Protein AF-A0A9P6SQH4-F1 (afdb_monomer_lite)

Structure (mmCIF, N/CA/C/O backbone):
data_AF-A0A9P6SQH4-F1
#
_entry.id   AF-A0A9P6SQH4-F1
#
loop_
_atom_site.group_PDB
_atom_site.id
_atom_site.type_symbol
_atom_site.label_atom_id
_atom_site.label_alt_id
_atom_site.label_comp_id
_atom_site.label_asym_id
_atom_site.label_entity_id
_atom_site.label_seq_id
_atom_site.pdbx_PDB_ins_code
_atom_site.Cartn_x
_atom_site.Cartn_y
_atom_site.Cartn_z
_atom_site.occupancy
_atom_site.B_iso_or_equiv
_atom_site.auth_seq_id
_atom_site.auth_comp_id
_atom_site.auth_asym_id
_atom_site.auth_atom_id
_atom_site.pdbx_PDB_model_num
ATOM 1 N N . MET A 1 1 ? 10.245 -21.938 18.590 1.00 30.12 1 MET A N 1
ATOM 2 C CA . MET A 1 1 ? 11.602 -21.366 18.425 1.00 30.12 1 MET A CA 1
ATOM 3 C C . MET A 1 1 ? 11.750 -20.916 16.982 1.00 30.12 1 MET A C 1
ATOM 5 O O . MET A 1 1 ? 11.904 -21.750 16.103 1.00 30.12 1 MET A O 1
ATOM 9 N N . SER A 1 2 ? 11.561 -19.618 16.736 1.00 34.81 2 SER A N 1
ATOM 10 C CA . SER A 1 2 ? 11.397 -19.045 15.395 1.00 34.81 2 SER A CA 1
ATOM 11 C C . SER A 1 2 ? 12.750 -18.774 14.732 1.00 34.81 2 SER A C 1
ATOM 13 O O . SER A 1 2 ? 13.548 -17.982 15.235 1.00 34.81 2 SER A O 1
ATOM 15 N N . PHE A 1 3 ? 12.996 -19.424 13.594 1.00 32.34 3 PHE A N 1
ATOM 16 C CA . PHE A 1 3 ? 14.168 -19.207 12.737 1.00 32.34 3 PHE A CA 1
ATOM 17 C C . PHE A 1 3 ? 14.253 -17.749 12.223 1.00 32.34 3 PHE A C 1
ATOM 19 O O . PHE A 1 3 ? 15.350 -17.238 12.008 1.00 32.34 3 PHE A O 1
ATOM 26 N N . ASN A 1 4 ? 13.121 -17.033 12.148 1.00 44.94 4 ASN A N 1
ATOM 27 C CA . ASN A 1 4 ? 13.044 -15.649 11.658 1.00 44.94 4 ASN A CA 1
ATOM 28 C C . ASN A 1 4 ? 13.623 -14.597 12.621 1.00 44.94 4 ASN A C 1
ATOM 30 O O . ASN A 1 4 ? 14.013 -13.516 12.189 1.00 44.94 4 ASN A O 1
ATOM 34 N N . SER A 1 5 ? 13.738 -14.896 13.920 1.00 47.56 5 SER A N 1
ATOM 35 C CA . SER A 1 5 ? 14.245 -13.931 14.911 1.00 47.56 5 SER A CA 1
ATOM 36 C C . SER A 1 5 ? 15.762 -13.705 14.810 1.00 47.56 5 SER A C 1
ATOM 38 O O . SER A 1 5 ? 16.238 -12.601 15.071 1.00 47.56 5 SER A O 1
ATOM 40 N N . LYS A 1 6 ? 16.534 -14.718 14.393 1.00 45.44 6 LYS A N 1
ATOM 41 C CA . LYS A 1 6 ? 18.005 -14.639 14.368 1.00 45.44 6 LYS A CA 1
ATOM 42 C C . LYS A 1 6 ? 18.534 -13.774 13.225 1.00 45.44 6 LYS A C 1
ATOM 44 O O . LYS A 1 6 ? 19.484 -13.025 13.431 1.00 45.44 6 LYS A O 1
ATOM 49 N N . HIS A 1 7 ? 17.896 -13.830 12.055 1.00 49.19 7 HIS A N 1
ATOM 50 C CA . HIS A 1 7 ? 18.283 -13.017 10.900 1.00 49.19 7 HIS A CA 1
ATOM 51 C C . HIS A 1 7 ? 18.046 -11.525 11.144 1.00 49.19 7 HIS A C 1
ATOM 53 O O . HIS A 1 7 ? 18.911 -10.718 10.823 1.00 49.19 7 HIS A O 1
ATOM 59 N N . LEU A 1 8 ? 16.934 -11.163 11.793 1.00 47.22 8 LEU A N 1
ATOM 60 C CA . LEU A 1 8 ? 16.616 -9.769 12.107 1.00 47.22 8 LEU A CA 1
ATOM 61 C C . LEU A 1 8 ? 17.531 -9.188 13.201 1.00 47.22 8 LEU A C 1
ATOM 63 O O . LEU A 1 8 ? 17.939 -8.032 13.133 1.00 47.22 8 LEU A O 1
ATOM 67 N N . VAL A 1 9 ? 17.896 -9.992 14.206 1.00 50.41 9 VAL A N 1
ATOM 68 C CA . VAL A 1 9 ? 18.870 -9.581 15.232 1.00 50.41 9 VAL A CA 1
ATOM 69 C C . VAL A 1 9 ? 20.260 -9.414 14.619 1.00 50.41 9 VAL A C 1
ATOM 71 O O . VAL A 1 9 ? 20.911 -8.404 14.874 1.00 50.41 9 VAL A O 1
ATOM 74 N N . ALA A 1 10 ? 20.694 -10.344 13.764 1.00 49.09 10 ALA A N 1
ATOM 75 C CA . ALA A 1 10 ? 21.951 -10.210 13.032 1.00 49.09 10 ALA A CA 1
ATOM 76 C C . ALA A 1 10 ? 21.946 -8.963 12.131 1.00 49.09 10 ALA A C 1
ATOM 78 O O . ALA A 1 10 ? 22.897 -8.192 12.160 1.00 49.09 10 ALA A O 1
ATOM 79 N N . ALA A 1 11 ? 20.850 -8.709 11.414 1.00 52.41 11 ALA A N 1
ATOM 80 C CA . ALA A 1 11 ? 20.629 -7.506 10.612 1.00 52.41 11 ALA A CA 1
ATOM 81 C C . ALA A 1 11 ? 20.749 -6.212 11.443 1.00 52.41 11 ALA A C 1
ATOM 83 O O . ALA A 1 11 ? 21.444 -5.287 11.030 1.00 52.41 11 ALA A O 1
ATOM 84 N N . LYS A 1 12 ? 20.170 -6.165 12.653 1.00 53.38 12 LYS A N 1
ATOM 85 C CA . LYS A 1 12 ? 20.303 -5.023 13.580 1.00 53.38 12 LYS A CA 1
ATOM 86 C C . LYS A 1 12 ? 21.734 -4.832 14.098 1.00 53.38 12 LYS A C 1
ATOM 88 O O . LYS A 1 12 ? 22.182 -3.695 14.235 1.00 53.38 12 LYS A O 1
ATOM 93 N N . VAL A 1 13 ? 22.467 -5.917 14.354 1.00 59.59 13 VAL A N 1
ATOM 94 C CA . VAL A 1 13 ? 23.896 -5.860 14.716 1.00 59.59 13 VAL A CA 1
ATOM 95 C C . VAL A 1 13 ? 24.734 -5.357 13.535 1.00 59.59 13 VAL A C 1
ATOM 97 O O . VAL A 1 13 ? 25.572 -4.474 13.715 1.00 59.59 13 VAL A O 1
ATOM 100 N N . PHE A 1 14 ? 24.441 -5.821 12.318 1.00 54.72 14 PHE A N 1
ATOM 101 C CA . PHE A 1 14 ? 25.054 -5.305 11.096 1.00 54.72 14 PHE A CA 1
ATOM 102 C C . PHE A 1 14 ? 24.734 -3.821 10.871 1.00 54.72 14 PHE A C 1
ATOM 104 O O . PHE A 1 14 ? 25.639 -3.085 10.502 1.00 54.72 14 PHE A O 1
ATOM 111 N N . CYS A 1 15 ? 23.518 -3.331 11.158 1.00 54.22 15 CYS A N 1
ATOM 112 C CA . CYS A 1 15 ? 23.199 -1.893 11.105 1.00 54.22 15 CYS A CA 1
ATOM 113 C C . CYS A 1 15 ? 24.096 -1.060 12.031 1.00 54.22 15 CYS A C 1
ATOM 115 O O . CYS A 1 15 ? 24.513 0.039 11.667 1.00 54.22 15 CYS A O 1
ATOM 117 N N . ALA A 1 16 ? 24.356 -1.557 13.244 1.00 57.53 16 ALA A N 1
ATOM 118 C CA . ALA A 1 16 ? 25.176 -0.851 14.222 1.00 57.53 16 ALA A CA 1
ATOM 119 C C . ALA A 1 16 ? 26.643 -0.764 13.769 1.00 57.53 16 ALA A C 1
ATOM 121 O O . ALA A 1 16 ? 27.269 0.278 13.947 1.00 57.53 16 ALA A O 1
ATOM 122 N N . GLN A 1 17 ? 27.143 -1.820 13.120 1.00 49.12 17 GLN A N 1
ATOM 123 C CA . GLN A 1 17 ? 28.502 -1.906 12.571 1.00 49.12 17 GLN A CA 1
ATOM 124 C C . GLN A 1 17 ? 28.644 -1.276 11.175 1.00 49.12 17 GLN A C 1
ATOM 126 O O . GLN A 1 17 ? 29.736 -0.876 10.789 1.00 49.12 17 GLN A O 1
ATOM 131 N N . ALA A 1 18 ? 27.552 -1.105 10.421 1.00 50.00 18 ALA A N 1
ATOM 132 C CA . ALA A 1 18 ? 27.546 -0.467 9.099 1.00 50.00 18 ALA A CA 1
ATOM 133 C C . ALA A 1 18 ? 28.059 0.986 9.132 1.00 50.00 18 ALA A C 1
ATOM 135 O O . ALA A 1 18 ? 28.526 1.498 8.117 1.00 50.00 18 ALA A O 1
ATOM 136 N N . LYS A 1 19 ? 28.017 1.634 10.306 1.00 49.53 19 LYS A N 1
ATOM 137 C CA . LYS A 1 19 ? 28.602 2.962 10.551 1.00 49.53 19 LYS A CA 1
ATOM 138 C C . LYS A 1 19 ? 30.138 2.984 10.493 1.00 49.53 19 LYS A C 1
ATOM 140 O O . LYS A 1 19 ? 30.702 4.069 10.427 1.00 49.53 19 LYS A O 1
ATOM 145 N N . GLU A 1 20 ? 30.796 1.824 10.516 1.00 49.47 20 GLU A N 1
ATOM 146 C CA . GLU A 1 20 ? 32.260 1.681 10.487 1.00 49.47 20 GLU A CA 1
ATOM 147 C C . GLU A 1 20 ? 32.811 1.330 9.091 1.00 49.47 20 GLU A C 1
ATOM 149 O O . GLU A 1 20 ? 34.026 1.301 8.896 1.00 49.47 20 GLU A O 1
ATOM 154 N N . PHE A 1 21 ? 31.949 1.082 8.096 1.00 46.53 21 PHE A N 1
ATOM 155 C CA . PHE A 1 21 ? 32.393 0.802 6.727 1.00 46.53 21 PHE A CA 1
ATOM 156 C C . PHE A 1 21 ? 32.697 2.099 5.964 1.00 46.53 21 PHE A C 1
ATOM 158 O O . PHE A 1 21 ? 31.995 3.095 6.156 1.00 46.53 21 PHE A O 1
ATOM 165 N N . PRO A 1 22 ? 33.688 2.104 5.048 1.00 46.00 22 PRO A N 1
ATOM 166 C CA . PRO A 1 22 ? 33.991 3.278 4.241 1.00 46.00 22 PRO A CA 1
ATOM 167 C C . PRO A 1 22 ? 32.745 3.743 3.477 1.00 46.00 22 PRO A C 1
ATOM 169 O O . PRO A 1 22 ? 32.163 3.013 2.668 1.00 46.00 22 PRO A O 1
ATOM 172 N N . THR A 1 23 ? 32.327 4.973 3.754 1.00 51.94 23 THR A N 1
ATOM 173 C CA . THR A 1 23 ? 31.259 5.677 3.047 1.00 51.94 23 THR A CA 1
ATOM 174 C C . THR A 1 23 ? 31.697 5.921 1.604 1.00 51.94 23 THR A C 1
ATOM 176 O O . THR A 1 23 ? 32.565 6.757 1.367 1.00 51.94 23 THR A O 1
ATOM 179 N N . GLY A 1 24 ? 31.125 5.190 0.640 1.00 53.09 24 GLY A N 1
ATOM 180 C CA . GLY A 1 24 ? 31.330 5.502 -0.782 1.00 53.09 24 GLY A CA 1
ATOM 181 C C . GLY A 1 24 ? 31.158 4.376 -1.807 1.00 53.09 24 GLY A C 1
ATOM 182 O O . GLY A 1 24 ? 31.216 4.660 -2.997 1.00 53.09 24 GLY A O 1
ATOM 183 N N . GLY A 1 25 ? 30.953 3.115 -1.409 1.00 67.31 25 GLY A N 1
ATOM 184 C CA . GLY A 1 25 ? 30.812 2.003 -2.366 1.00 67.31 25 GLY A CA 1
ATOM 185 C C . GLY A 1 25 ? 29.364 1.678 -2.764 1.00 67.31 25 GLY A C 1
ATOM 186 O O . GLY A 1 25 ? 28.470 1.695 -1.916 1.00 67.31 25 GLY A O 1
ATOM 187 N N . HIS A 1 26 ? 29.145 1.267 -4.023 1.00 71.94 26 HIS A N 1
ATOM 188 C CA . HIS A 1 26 ? 27.864 0.717 -4.508 1.00 71.94 26 HIS A CA 1
ATOM 189 C C . HIS A 1 26 ? 27.351 -0.445 -3.637 1.00 71.94 26 HIS A C 1
ATOM 191 O O . HIS A 1 26 ? 26.152 -0.550 -3.388 1.00 71.94 26 HIS A O 1
ATOM 197 N N . THR A 1 27 ? 28.255 -1.275 -3.107 1.00 77.06 27 THR A N 1
ATOM 198 C CA . THR A 1 27 ? 27.924 -2.374 -2.187 1.00 77.06 27 THR A CA 1
ATOM 199 C C . THR A 1 27 ? 27.370 -1.870 -0.857 1.00 77.06 27 THR A C 1
ATOM 201 O O . THR A 1 27 ? 26.380 -2.405 -0.367 1.00 77.06 27 THR A O 1
ATOM 204 N N . THR A 1 28 ? 27.967 -0.822 -0.280 1.00 81.06 28 THR A N 1
ATOM 205 C CA . THR A 1 28 ? 27.485 -0.223 0.972 1.00 81.06 28 THR A CA 1
ATOM 206 C C . THR A 1 28 ? 26.095 0.370 0.774 1.00 81.06 28 THR A C 1
ATOM 208 O O . THR A 1 28 ? 25.215 0.121 1.588 1.00 81.06 28 THR A O 1
ATOM 211 N N . TYR A 1 29 ? 25.869 1.089 -0.332 1.00 80.81 29 TYR A N 1
ATOM 212 C CA . TYR A 1 29 ? 24.553 1.641 -0.668 1.00 80.81 29 TYR A CA 1
ATOM 213 C C . TYR A 1 29 ? 23.497 0.547 -0.890 1.00 80.81 29 TYR A C 1
ATOM 215 O O . TYR A 1 29 ? 22.386 0.633 -0.370 1.00 80.81 29 TYR A O 1
ATOM 223 N N . PHE A 1 30 ? 23.842 -0.521 -1.612 1.00 82.94 30 PHE A N 1
ATOM 224 C CA . PHE A 1 30 ? 22.946 -1.663 -1.790 1.00 82.94 30 PHE A CA 1
ATOM 225 C C . PHE A 1 30 ? 22.576 -2.310 -0.448 1.00 82.94 30 PHE A C 1
ATOM 227 O O . PHE A 1 30 ? 21.399 -2.518 -0.169 1.00 82.94 30 PHE A O 1
ATOM 234 N N . LEU A 1 31 ? 23.559 -2.593 0.412 1.00 85.25 31 LEU A N 1
ATOM 235 C CA . LEU A 1 31 ? 23.306 -3.235 1.702 1.00 85.25 31 LEU A CA 1
ATOM 236 C C . LEU A 1 31 ? 22.472 -2.352 2.631 1.00 85.25 31 LEU A C 1
ATOM 238 O O . LEU A 1 31 ? 21.550 -2.856 3.266 1.00 85.25 31 LEU A O 1
ATOM 242 N N . THR A 1 32 ? 22.750 -1.049 2.707 1.00 86.62 32 THR A N 1
ATOM 243 C CA . THR A 1 32 ? 21.985 -0.138 3.572 1.00 86.62 32 THR A CA 1
ATOM 244 C C . THR A 1 32 ? 20.547 0.025 3.097 1.00 86.62 32 THR A C 1
ATOM 246 O O . THR A 1 32 ? 19.632 -0.002 3.918 1.00 86.62 32 THR A O 1
ATOM 249 N N . THR A 1 33 ? 20.326 0.140 1.786 1.00 87.25 33 THR A N 1
ATOM 250 C CA . THR A 1 33 ? 18.983 0.280 1.203 1.00 87.25 33 THR A CA 1
ATOM 251 C C . THR A 1 33 ? 18.168 -1.007 1.335 1.00 87.25 33 THR A C 1
ATOM 253 O O . THR A 1 33 ? 17.010 -0.963 1.750 1.00 87.25 33 THR A O 1
ATOM 256 N N . TRP A 1 34 ? 18.785 -2.162 1.082 1.00 88.31 34 TRP A N 1
ATOM 257 C CA . TRP A 1 34 ? 18.174 -3.474 1.283 1.00 88.31 34 TRP A CA 1
ATOM 258 C C . TRP A 1 34 ? 17.809 -3.720 2.750 1.00 88.31 34 TRP A C 1
ATOM 260 O O . TRP A 1 34 ? 16.697 -4.134 3.066 1.00 88.31 34 TRP A O 1
ATOM 270 N N . LEU A 1 35 ? 18.715 -3.398 3.669 1.00 88.19 35 LEU A N 1
ATOM 271 C CA . LEU A 1 35 ? 18.492 -3.556 5.102 1.00 88.19 35 LEU A CA 1
ATOM 272 C C . LEU A 1 35 ? 17.388 -2.626 5.616 1.00 88.19 35 LEU A C 1
ATOM 274 O O . LEU A 1 35 ? 16.545 -3.053 6.406 1.00 88.19 35 LEU A O 1
ATOM 278 N N . ALA A 1 36 ? 17.350 -1.384 5.126 1.00 88.69 36 ALA A N 1
ATOM 279 C CA . ALA A 1 36 ? 16.262 -0.456 5.408 1.00 88.69 36 ALA A CA 1
ATOM 280 C C . ALA A 1 36 ? 14.916 -1.016 4.928 1.00 88.69 36 ALA A C 1
ATOM 282 O O . ALA A 1 36 ? 13.939 -0.954 5.670 1.00 88.69 36 ALA A O 1
ATOM 283 N N . TYR A 1 37 ? 14.864 -1.606 3.729 1.00 92.19 37 TYR A N 1
ATOM 284 C CA . TYR A 1 37 ? 13.640 -2.199 3.184 1.00 92.19 37 TYR A CA 1
ATOM 285 C C . TYR A 1 37 ? 13.099 -3.313 4.078 1.00 92.19 37 TYR A C 1
ATOM 287 O O . TYR A 1 37 ? 11.933 -3.290 4.476 1.00 92.19 37 TYR A O 1
ATOM 295 N N . HIS A 1 38 ? 13.974 -4.247 4.456 1.00 88.88 38 HIS A N 1
ATOM 296 C CA . HIS A 1 38 ? 13.618 -5.351 5.345 1.00 88.88 38 HIS A CA 1
ATOM 297 C C . HIS A 1 38 ? 13.140 -4.854 6.705 1.00 88.88 38 HIS A C 1
ATOM 299 O O . HIS A 1 38 ? 12.117 -5.319 7.198 1.00 88.88 38 HIS A O 1
ATOM 305 N N . GLN A 1 39 ? 13.848 -3.892 7.299 1.00 87.88 39 GLN A N 1
ATOM 306 C CA . GLN A 1 39 ? 13.487 -3.346 8.603 1.00 87.88 39 GLN A CA 1
ATOM 307 C C . GLN A 1 39 ? 12.125 -2.639 8.560 1.00 87.88 39 GLN A C 1
ATOM 309 O O . GLN A 1 39 ? 11.284 -2.900 9.413 1.00 87.88 39 GLN A O 1
ATOM 314 N N . VAL A 1 40 ? 11.875 -1.801 7.551 1.00 92.31 40 VAL A N 1
ATOM 315 C CA . VAL A 1 40 ? 10.618 -1.046 7.431 1.00 92.31 40 VAL A CA 1
ATOM 316 C C . VAL A 1 40 ? 9.416 -1.965 7.213 1.00 92.31 40 VAL A C 1
ATOM 318 O O . VAL A 1 40 ? 8.375 -1.765 7.842 1.00 92.31 40 VAL A O 1
ATOM 321 N N . LEU A 1 41 ? 9.537 -2.990 6.365 1.00 91.44 41 LEU A N 1
ATOM 322 C CA . LEU A 1 41 ? 8.441 -3.941 6.157 1.00 91.44 41 LEU A CA 1
ATOM 323 C C . LEU A 1 41 ? 8.267 -4.908 7.330 1.00 91.44 41 LEU A C 1
ATOM 325 O O . LEU A 1 41 ? 7.142 -5.306 7.627 1.00 91.44 41 LEU A O 1
ATOM 329 N N . ALA A 1 42 ? 9.343 -5.248 8.041 1.00 86.12 42 ALA A N 1
ATOM 330 C CA . ALA A 1 42 ? 9.230 -5.988 9.290 1.00 86.12 42 ALA A CA 1
ATOM 331 C C . ALA A 1 42 ? 8.475 -5.166 10.350 1.00 86.12 42 ALA A C 1
ATOM 333 O O . ALA A 1 42 ? 7.546 -5.684 10.966 1.00 86.12 42 ALA A O 1
ATOM 334 N N . ASP A 1 43 ? 8.802 -3.879 10.504 1.00 86.88 43 ASP A N 1
ATOM 335 C CA . ASP A 1 43 ? 8.122 -2.966 11.435 1.00 86.88 43 ASP A CA 1
ATOM 336 C C . ASP A 1 43 ? 6.635 -2.804 11.093 1.00 86.88 43 ASP A C 1
ATOM 338 O O . ASP A 1 43 ? 5.788 -2.801 11.987 1.00 86.88 43 ASP A O 1
ATOM 342 N N . PHE A 1 44 ? 6.291 -2.793 9.801 1.00 88.81 44 PHE A N 1
ATOM 343 C CA . PHE A 1 44 ? 4.896 -2.858 9.365 1.00 88.81 44 PH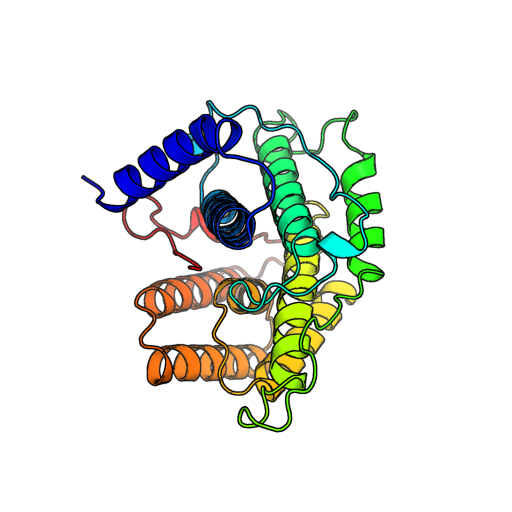E A CA 1
ATOM 344 C C . PHE A 1 44 ? 4.199 -4.130 9.861 1.00 88.81 44 PHE A C 1
ATOM 346 O O . PHE A 1 44 ? 3.076 -4.054 10.362 1.00 88.81 44 PHE A O 1
ATOM 353 N N . SER A 1 45 ? 4.850 -5.289 9.755 1.00 83.50 45 SER A N 1
ATOM 354 C CA . SER A 1 45 ? 4.272 -6.573 10.157 1.00 83.50 45 SER A CA 1
ATOM 355 C C . SER A 1 45 ? 4.209 -6.783 11.670 1.00 83.50 45 SER A C 1
ATOM 357 O O . SER A 1 45 ? 3.511 -7.683 12.115 1.00 83.50 45 SER A O 1
ATOM 359 N N . TYR A 1 46 ? 4.904 -6.003 12.494 1.00 77.38 46 TYR A N 1
ATOM 360 C CA . TYR A 1 46 ? 4.970 -6.271 13.930 1.00 77.38 46 TYR A CA 1
ATOM 361 C C . TYR A 1 46 ? 3.840 -5.635 14.753 1.00 77.38 46 TYR A C 1
ATOM 363 O O . TYR A 1 46 ? 3.191 -4.660 14.355 1.00 77.38 46 TYR A O 1
ATOM 371 N N . THR A 1 47 ? 3.615 -6.206 15.943 1.00 66.75 47 THR A N 1
ATOM 372 C CA . THR A 1 47 ? 2.614 -5.748 16.912 1.00 66.75 47 THR A CA 1
ATOM 373 C C . THR A 1 47 ? 3.211 -4.799 17.962 1.00 66.75 47 THR A C 1
ATOM 375 O O . THR A 1 47 ? 4.437 -4.768 18.159 1.00 66.75 47 THR A O 1
ATOM 378 N N . PRO A 1 48 ? 2.362 -4.027 18.668 1.00 62.94 48 PRO A N 1
ATOM 379 C CA . PRO A 1 48 ? 2.786 -3.146 19.755 1.00 62.94 48 PRO A CA 1
ATOM 380 C C . PRO A 1 48 ? 3.532 -3.863 20.882 1.00 62.94 48 PRO A C 1
ATOM 382 O O . PRO A 1 48 ? 4.448 -3.282 21.460 1.00 62.94 48 PRO A O 1
ATOM 385 N N . GLU A 1 49 ? 3.197 -5.121 21.187 1.00 62.41 49 GLU A N 1
ATOM 386 C CA . GLU A 1 49 ? 3.825 -5.896 22.266 1.00 62.41 49 GLU A CA 1
ATOM 387 C C . GLU A 1 49 ? 5.305 -6.145 21.995 1.00 62.41 49 GLU A C 1
ATOM 389 O O . GLU A 1 49 ? 6.125 -5.999 22.902 1.00 62.41 49 GLU A O 1
ATOM 394 N N . LEU A 1 50 ? 5.652 -6.450 20.741 1.00 62.72 50 LEU A N 1
ATOM 395 C CA . LEU A 1 50 ? 7.040 -6.629 20.321 1.00 62.72 50 LEU A CA 1
ATOM 396 C C . LEU A 1 50 ? 7.809 -5.294 20.292 1.00 62.72 50 LEU A C 1
ATOM 398 O O . LEU A 1 50 ? 9.032 -5.275 20.416 1.00 62.72 50 LEU A O 1
ATOM 402 N N . HIS A 1 51 ? 7.085 -4.175 20.184 1.00 62.44 51 HIS A N 1
ATOM 403 C CA . HIS A 1 51 ? 7.621 -2.813 20.118 1.00 62.44 51 HIS A CA 1
ATOM 404 C C . HIS A 1 51 ? 7.678 -2.082 21.465 1.00 62.44 51 HIS A C 1
ATOM 406 O O . HIS A 1 51 ? 8.177 -0.959 21.509 1.00 62.44 51 HIS A O 1
ATOM 412 N N . LYS A 1 52 ? 7.251 -2.697 22.581 1.00 60.12 52 LYS A N 1
ATOM 413 C CA . LYS A 1 52 ? 7.215 -2.060 23.920 1.00 60.12 52 LYS A CA 1
ATOM 414 C C . LYS A 1 52 ? 8.543 -1.433 24.370 1.00 60.12 52 LYS A C 1
ATOM 416 O O . LYS A 1 52 ? 8.538 -0.535 25.206 1.00 60.12 52 LYS A O 1
ATOM 421 N N . HIS A 1 53 ? 9.671 -1.881 23.818 1.00 54.53 53 HIS A N 1
ATOM 422 C CA . HIS A 1 53 ? 11.008 -1.392 24.168 1.00 54.53 53 HIS A CA 1
ATOM 423 C C . HIS A 1 53 ? 11.654 -0.484 23.109 1.00 54.53 53 HIS A C 1
ATOM 425 O O . HIS A 1 53 ? 12.718 0.079 23.362 1.00 54.53 53 HIS A O 1
ATOM 431 N N . LEU A 1 54 ? 11.029 -0.309 21.942 1.00 57.69 54 LEU A N 1
ATOM 432 C CA . LEU A 1 54 ? 11.547 0.535 20.868 1.00 57.69 54 LEU A CA 1
ATOM 433 C C . LEU A 1 54 ? 10.867 1.905 20.929 1.00 57.69 54 LEU A C 1
ATOM 435 O O . LEU A 1 54 ? 9.793 2.106 20.369 1.00 57.69 54 LEU A O 1
ATOM 439 N N . LYS A 1 55 ? 11.510 2.868 21.600 1.00 62.19 55 LYS A N 1
ATOM 440 C CA . LYS A 1 55 ? 11.134 4.283 21.487 1.00 62.19 55 LYS A CA 1
ATOM 441 C C . LYS A 1 55 ? 11.559 4.781 20.109 1.00 62.19 55 LYS A C 1
ATOM 443 O O . LYS A 1 55 ? 12.720 5.124 19.906 1.00 62.19 55 LYS A O 1
ATOM 448 N N . THR A 1 56 ? 10.635 4.765 19.158 1.00 72.31 56 THR A N 1
ATOM 449 C CA . THR A 1 56 ? 10.840 5.344 17.830 1.00 72.31 56 THR A CA 1
ATOM 450 C C . THR A 1 56 ? 10.060 6.645 17.730 1.00 72.31 56 THR A C 1
ATOM 452 O O . THR A 1 56 ? 8.864 6.690 17.998 1.00 72.31 56 THR A O 1
ATOM 455 N N . THR A 1 57 ? 10.765 7.715 17.379 1.00 85.56 57 THR A N 1
ATOM 456 C CA . THR A 1 57 ? 10.176 9.036 17.163 1.00 85.56 57 THR A CA 1
ATOM 457 C C . THR A 1 57 ? 9.798 9.159 15.692 1.00 85.56 57 THR A C 1
ATOM 459 O O . THR A 1 57 ? 10.677 8.909 14.866 1.00 85.56 57 THR A O 1
ATOM 462 N N . PRO A 1 58 ? 8.569 9.581 15.345 1.00 91.56 58 PRO A N 1
ATOM 463 C CA . PRO A 1 58 ? 8.195 9.881 13.967 1.00 91.56 58 PRO A CA 1
ATOM 464 C C . PRO A 1 58 ? 9.202 10.821 13.289 1.00 91.56 58 PRO A C 1
ATOM 466 O O . PRO A 1 58 ? 9.491 11.900 13.808 1.00 91.56 58 PRO A O 1
ATOM 469 N N . GLN A 1 59 ? 9.760 10.410 12.151 1.00 91.69 59 GLN A N 1
ATOM 470 C CA . GLN A 1 59 ? 10.680 11.206 11.333 1.00 91.69 59 GLN A CA 1
ATOM 471 C C . GLN A 1 59 ? 10.099 11.411 9.937 1.00 91.69 59 GLN A C 1
ATOM 473 O O . GLN A 1 59 ? 9.706 10.448 9.280 1.00 91.69 59 GLN A O 1
ATOM 478 N N . LEU A 1 60 ? 10.067 12.660 9.471 1.00 92.69 60 LEU A N 1
ATOM 479 C CA . LEU A 1 60 ? 9.711 12.967 8.087 1.00 92.69 60 LEU A CA 1
ATOM 480 C C . LEU A 1 60 ? 10.807 12.468 7.125 1.00 92.69 60 LEU A C 1
ATOM 482 O O . LEU A 1 60 ? 11.986 12.460 7.490 1.00 92.69 60 LEU A O 1
ATOM 486 N N . PRO A 1 61 ? 10.441 12.061 5.898 1.00 92.19 61 PRO A N 1
ATOM 487 C CA . PRO A 1 61 ? 11.401 11.616 4.897 1.00 92.19 61 PRO A CA 1
ATOM 488 C C . PRO A 1 61 ? 12.342 12.755 4.481 1.00 92.19 61 PRO A C 1
ATOM 490 O O . PRO A 1 61 ? 11.974 13.932 4.462 1.00 92.19 61 PRO A O 1
ATOM 493 N N . ILE A 1 62 ? 13.566 12.394 4.101 1.00 90.25 62 ILE A N 1
ATOM 494 C CA . ILE A 1 62 ? 14.585 13.348 3.660 1.00 90.25 62 ILE A CA 1
ATOM 495 C C . ILE A 1 62 ? 14.302 13.737 2.207 1.00 90.25 62 ILE A C 1
ATOM 497 O O . ILE A 1 62 ? 14.323 12.890 1.309 1.00 90.25 62 ILE A O 1
ATOM 501 N N . LEU A 1 63 ? 14.081 15.033 1.978 1.00 89.81 63 LEU A N 1
ATOM 502 C CA . LEU A 1 63 ? 13.782 15.601 0.663 1.00 89.81 63 LEU A CA 1
ATOM 503 C C . LEU A 1 63 ? 15.060 15.800 -0.162 1.00 89.81 63 LEU A C 1
ATOM 505 O O . LEU A 1 63 ? 15.566 16.911 -0.289 1.00 89.81 63 LEU A O 1
ATOM 509 N N . ASP A 1 64 ? 15.566 14.711 -0.733 1.00 89.19 64 ASP A N 1
ATOM 510 C CA . ASP A 1 64 ? 16.721 14.704 -1.636 1.00 89.19 64 ASP A CA 1
ATOM 511 C C . ASP A 1 64 ? 16.341 14.081 -2.990 1.00 89.19 64 ASP A C 1
ATOM 513 O O . ASP A 1 64 ? 15.573 13.120 -3.059 1.00 89.19 64 ASP A O 1
ATOM 517 N N . LEU A 1 65 ? 16.881 14.622 -4.084 1.00 87.25 65 LEU A N 1
ATOM 518 C CA . LEU A 1 65 ? 16.732 14.055 -5.426 1.00 87.25 65 LEU A CA 1
ATOM 519 C C . LEU A 1 65 ? 17.281 12.629 -5.497 1.00 87.25 65 LEU A C 1
ATOM 521 O O . LEU A 1 65 ? 16.661 11.783 -6.135 1.00 87.25 65 LEU A O 1
ATOM 525 N N . GLN A 1 66 ? 18.379 12.330 -4.797 1.00 87.69 66 GLN A N 1
ATOM 526 C CA . GLN A 1 66 ? 18.932 10.972 -4.776 1.00 87.69 66 GLN A CA 1
ATOM 527 C C . GLN A 1 66 ? 17.969 9.973 -4.122 1.00 87.69 66 GLN A C 1
ATOM 529 O O . GLN A 1 66 ? 17.848 8.838 -4.578 1.00 87.69 66 GLN A O 1
ATOM 534 N N . ASN A 1 67 ? 17.203 10.410 -3.117 1.00 90.88 67 ASN A N 1
ATOM 535 C CA . ASN A 1 67 ? 16.195 9.574 -2.467 1.00 90.88 67 ASN A CA 1
ATOM 536 C C . ASN A 1 67 ? 14.948 9.351 -3.329 1.00 90.88 67 ASN A C 1
ATOM 538 O O . ASN A 1 67 ? 14.154 8.471 -2.999 1.00 90.88 67 ASN A O 1
ATOM 542 N N . ARG A 1 68 ? 14.767 10.112 -4.418 1.00 94.50 68 ARG A N 1
ATOM 543 C CA . ARG A 1 68 ? 13.680 9.918 -5.390 1.00 94.50 68 ARG A CA 1
ATOM 544 C C . ARG A 1 68 ? 13.994 8.875 -6.451 1.00 94.50 68 ARG A C 1
ATOM 546 O O . ARG A 1 68 ? 13.062 8.408 -7.101 1.00 94.50 68 ARG A O 1
ATOM 553 N N . VAL A 1 69 ? 15.257 8.490 -6.612 1.00 93.38 69 VAL A N 1
ATOM 554 C CA . VAL A 1 69 ? 15.656 7.476 -7.591 1.00 93.38 69 VAL A CA 1
ATOM 555 C C . VAL A 1 69 ? 15.112 6.111 -7.174 1.00 93.38 69 VAL A C 1
ATOM 557 O O . VAL A 1 69 ? 15.259 5.696 -6.023 1.00 93.38 69 VAL A O 1
ATOM 560 N N . ILE A 1 70 ? 14.456 5.423 -8.109 1.00 93.81 70 ILE A N 1
ATOM 561 C CA . ILE A 1 70 ? 13.913 4.083 -7.895 1.00 93.81 70 ILE A CA 1
ATOM 562 C C . ILE A 1 70 ? 15.072 3.110 -7.713 1.00 93.81 70 ILE A C 1
ATOM 564 O O . ILE A 1 70 ? 15.954 2.991 -8.566 1.00 93.81 70 ILE A O 1
ATOM 568 N N . ILE A 1 71 ? 15.042 2.373 -6.608 1.00 90.50 71 ILE A N 1
ATOM 569 C CA . ILE A 1 71 ? 16.016 1.327 -6.330 1.00 90.50 71 ILE A CA 1
ATOM 570 C C . ILE A 1 71 ? 15.433 0.031 -6.887 1.00 90.50 71 ILE A C 1
ATOM 572 O O . ILE A 1 71 ? 14.513 -0.545 -6.308 1.00 90.50 71 ILE A O 1
ATOM 576 N N . GLY A 1 72 ? 15.952 -0.424 -8.031 1.00 86.12 72 GLY A N 1
ATOM 577 C CA . GLY A 1 72 ? 15.370 -1.541 -8.786 1.00 86.12 72 GLY A CA 1
ATOM 578 C C . GLY A 1 72 ? 15.193 -2.834 -7.980 1.00 86.12 72 GLY A C 1
ATOM 579 O O . GLY A 1 72 ? 14.216 -3.546 -8.181 1.00 86.12 72 GLY A O 1
ATOM 580 N N . SER A 1 73 ? 16.080 -3.110 -7.017 1.00 83.44 73 SER A N 1
ATOM 581 C CA . SER A 1 73 ? 15.968 -4.274 -6.125 1.00 83.44 73 SER A CA 1
ATOM 582 C C . SER A 1 73 ? 14.832 -4.177 -5.100 1.00 83.44 73 SER A C 1
ATOM 584 O O . SER A 1 73 ? 14.440 -5.202 -4.549 1.00 83.44 73 SER A O 1
ATOM 586 N N . LEU A 1 74 ? 14.324 -2.973 -4.825 1.00 88.31 74 LEU A N 1
ATOM 587 C CA . LEU A 1 74 ? 13.254 -2.717 -3.855 1.00 88.31 74 LEU A CA 1
ATOM 588 C C . LEU A 1 74 ? 11.908 -2.439 -4.534 1.00 88.31 74 LEU A C 1
ATOM 590 O O . LEU A 1 74 ? 10.859 -2.602 -3.919 1.00 88.31 74 LEU A O 1
ATOM 594 N N . GLY A 1 75 ? 11.939 -1.991 -5.791 1.00 91.81 75 GLY A N 1
ATOM 595 C CA . GLY A 1 75 ? 10.756 -1.600 -6.557 1.00 91.81 75 GLY A CA 1
ATOM 596 C C . GLY A 1 75 ? 10.253 -0.183 -6.266 1.00 91.81 75 GLY A C 1
ATOM 597 O O . GLY A 1 75 ? 9.335 0.264 -6.939 1.00 91.81 75 GLY A O 1
ATOM 598 N N . CYS A 1 76 ? 10.852 0.541 -5.316 1.00 95.38 76 CYS A N 1
ATOM 599 C CA . CYS A 1 76 ? 10.532 1.935 -5.005 1.00 95.38 76 CYS A CA 1
ATOM 600 C C . CYS A 1 76 ? 11.788 2.735 -4.627 1.00 95.38 76 CYS A C 1
ATOM 602 O O . CYS A 1 76 ? 12.891 2.197 -4.501 1.00 95.38 76 CYS A O 1
ATOM 604 N N . SER A 1 77 ? 11.624 4.042 -4.452 1.00 95.56 77 SER A N 1
ATOM 605 C CA . SER A 1 77 ? 12.679 4.945 -4.006 1.00 95.56 77 SER A CA 1
ATOM 606 C C . SER A 1 77 ? 12.873 4.908 -2.486 1.00 95.56 77 SER A C 1
ATOM 608 O O . SER A 1 77 ? 11.987 4.498 -1.726 1.00 95.56 77 SER A O 1
ATOM 610 N N . MET A 1 78 ? 14.034 5.381 -2.021 1.00 94.56 78 MET A N 1
ATOM 611 C CA . MET A 1 78 ? 14.312 5.499 -0.585 1.00 94.56 78 MET A CA 1
ATOM 612 C C . MET A 1 78 ? 13.344 6.468 0.105 1.00 94.56 78 MET A C 1
ATOM 614 O O . MET A 1 78 ? 12.965 6.250 1.253 1.00 94.56 78 MET A O 1
ATOM 618 N N . GLN A 1 79 ? 12.895 7.514 -0.592 1.00 96.06 79 GLN A N 1
ATOM 619 C CA . GLN A 1 79 ? 11.944 8.471 -0.039 1.00 96.06 79 GLN A CA 1
ATOM 620 C C . GLN A 1 79 ? 10.590 7.815 0.262 1.00 96.06 79 GLN A C 1
ATOM 622 O O . GLN A 1 79 ? 10.045 8.038 1.340 1.00 96.06 79 GLN A O 1
ATOM 627 N N . VAL A 1 80 ? 10.069 6.963 -0.634 1.00 97.69 80 VAL A N 1
ATOM 628 C CA . VAL A 1 80 ? 8.830 6.206 -0.365 1.00 97.69 80 VAL A CA 1
ATOM 629 C C . VAL A 1 80 ? 9.016 5.280 0.832 1.00 97.69 80 VAL A C 1
ATOM 631 O O . VAL A 1 80 ? 8.160 5.225 1.711 1.00 97.69 80 VAL A O 1
ATOM 634 N N . LEU A 1 81 ? 10.161 4.604 0.920 1.00 96.19 81 LEU A N 1
ATOM 635 C CA . LEU A 1 81 ? 10.449 3.714 2.040 1.00 96.19 81 LEU A CA 1
ATOM 636 C C . LEU A 1 81 ? 10.514 4.462 3.384 1.00 96.19 81 LEU A C 1
ATOM 638 O O . LEU A 1 81 ? 9.996 3.986 4.396 1.00 96.19 81 LEU A O 1
ATOM 642 N N . GLN A 1 82 ? 11.095 5.663 3.394 1.00 96.44 82 GLN A N 1
ATOM 643 C CA . GLN A 1 82 ? 11.084 6.554 4.554 1.00 96.44 82 GLN A CA 1
ATOM 644 C C . GLN A 1 82 ? 9.665 7.016 4.907 1.00 96.44 82 GLN A C 1
ATOM 646 O O . GLN A 1 82 ? 9.340 7.089 6.091 1.00 96.44 82 GLN A O 1
ATOM 651 N N . CYS A 1 83 ? 8.795 7.255 3.918 1.00 97.88 83 CYS A N 1
ATOM 652 C CA . CYS A 1 83 ? 7.382 7.528 4.178 1.00 97.88 83 CYS A CA 1
ATOM 653 C C . CYS A 1 83 ? 6.700 6.347 4.881 1.00 97.88 83 CYS A C 1
ATOM 655 O O . CYS A 1 83 ? 6.046 6.559 5.898 1.00 97.88 83 CYS A O 1
ATOM 657 N N . ILE A 1 84 ? 6.894 5.108 4.408 1.00 97.38 84 ILE A N 1
ATOM 658 C CA . ILE A 1 84 ? 6.338 3.902 5.057 1.00 97.38 84 ILE A CA 1
ATOM 659 C C . ILE A 1 84 ? 6.834 3.800 6.506 1.00 97.38 84 ILE A C 1
ATOM 661 O O . ILE A 1 84 ? 6.042 3.581 7.423 1.00 97.38 84 ILE A O 1
ATOM 665 N N . SER A 1 85 ? 8.133 4.031 6.726 1.00 95.81 85 SER A N 1
ATOM 666 C CA . SER A 1 85 ? 8.734 4.066 8.064 1.00 95.81 85 SER A CA 1
ATOM 667 C C . SER A 1 85 ? 8.078 5.116 8.967 1.00 95.81 85 SER A C 1
ATOM 669 O O . SER A 1 85 ? 7.730 4.821 10.109 1.00 95.81 85 SER A O 1
ATOM 671 N N . CYS A 1 86 ? 7.831 6.320 8.446 1.00 96.50 86 CYS A N 1
ATOM 672 C CA . CYS A 1 86 ? 7.143 7.382 9.175 1.00 96.50 86 CYS A CA 1
ATOM 673 C C . CYS A 1 86 ? 5.714 6.970 9.570 1.00 96.50 86 CYS A C 1
ATOM 675 O O . CYS A 1 86 ? 5.322 7.146 10.724 1.00 96.50 86 CYS A O 1
ATOM 677 N N . VAL A 1 87 ? 4.950 6.347 8.660 1.00 96.44 87 VAL A N 1
ATOM 678 C CA . VAL A 1 87 ? 3.594 5.852 8.968 1.00 96.44 87 VAL A CA 1
ATOM 679 C C . VAL A 1 87 ? 3.628 4.748 10.031 1.00 96.44 87 VAL A C 1
ATOM 681 O O . VAL A 1 87 ? 2.791 4.759 10.938 1.00 96.44 87 VAL A O 1
ATOM 684 N N . ASN A 1 88 ? 4.607 3.835 9.984 1.00 93.81 88 ASN A N 1
ATOM 685 C CA . ASN A 1 88 ? 4.808 2.841 11.044 1.00 93.81 88 ASN A CA 1
ATOM 686 C C . ASN A 1 88 ? 5.025 3.530 12.397 1.00 93.81 88 ASN A C 1
ATOM 688 O O . ASN A 1 88 ? 4.320 3.232 13.360 1.00 93.81 88 ASN A O 1
ATOM 692 N N . GLN A 1 89 ? 5.947 4.493 12.463 1.00 93.31 89 GLN A N 1
ATOM 693 C CA . GLN A 1 89 ? 6.274 5.224 13.691 1.00 93.31 89 GLN A CA 1
ATOM 694 C C . GLN A 1 89 ? 5.059 5.971 14.250 1.00 93.31 89 GLN A C 1
ATOM 696 O O . GLN A 1 89 ? 4.760 5.837 15.434 1.00 93.31 89 GLN A O 1
ATOM 701 N N . LEU A 1 90 ? 4.308 6.682 13.400 1.00 93.62 90 LEU A N 1
ATOM 702 C CA . LEU A 1 90 ? 3.063 7.353 13.788 1.00 93.62 90 LEU A CA 1
ATOM 703 C C . LEU A 1 90 ? 2.040 6.362 14.346 1.00 93.62 90 LEU A C 1
ATOM 705 O O . LEU A 1 90 ? 1.461 6.603 15.403 1.00 93.62 90 LEU A O 1
ATOM 709 N N . THR A 1 91 ? 1.854 5.225 13.675 1.00 91.25 91 THR A N 1
ATOM 710 C CA . THR A 1 91 ? 0.934 4.172 14.123 1.00 91.25 91 THR A CA 1
ATOM 711 C C . THR A 1 91 ? 1.346 3.631 15.494 1.00 91.25 91 THR A C 1
ATOM 713 O O . THR A 1 91 ? 0.503 3.487 16.377 1.00 91.25 91 THR A O 1
ATOM 716 N N . HIS A 1 92 ? 2.641 3.400 15.725 1.00 88.44 92 HIS A N 1
ATOM 717 C CA . HIS A 1 92 ? 3.149 2.992 17.037 1.00 88.44 92 HIS A CA 1
ATOM 718 C C . HIS A 1 92 ? 2.931 4.063 18.108 1.00 88.44 92 HIS A C 1
ATOM 720 O O . HIS A 1 92 ? 2.495 3.733 19.210 1.00 88.44 92 HIS A O 1
ATOM 726 N N . THR A 1 93 ? 3.184 5.335 17.791 1.00 90.00 93 THR A N 1
ATOM 727 C CA . THR A 1 93 ? 2.948 6.444 18.722 1.00 90.00 93 THR A CA 1
ATOM 728 C C . THR A 1 93 ? 1.468 6.547 19.105 1.00 90.00 93 THR A C 1
ATOM 730 O O . THR A 1 93 ? 1.154 6.699 20.282 1.00 90.00 93 THR A O 1
ATOM 733 N N . ILE A 1 94 ? 0.551 6.395 18.143 1.00 89.69 94 ILE A N 1
ATOM 734 C CA . ILE A 1 94 ? -0.899 6.370 18.387 1.00 89.69 94 ILE A CA 1
ATOM 735 C C . ILE A 1 94 ? -1.272 5.221 19.331 1.00 89.69 94 ILE A C 1
ATOM 737 O O . ILE A 1 94 ? -2.016 5.432 20.284 1.00 89.69 94 ILE A O 1
ATOM 741 N N . LEU A 1 95 ? -0.737 4.018 19.103 1.00 85.81 95 LEU A N 1
ATOM 742 C CA . LEU A 1 95 ? -1.047 2.831 19.912 1.00 85.81 95 LEU A CA 1
ATOM 743 C C . LEU A 1 95 ? -0.490 2.905 21.342 1.00 85.81 95 LEU A C 1
ATOM 745 O O . LEU A 1 95 ? -1.041 2.281 22.244 1.00 85.81 95 LEU A O 1
ATOM 749 N N . GLN A 1 96 ? 0.596 3.650 21.558 1.00 85.12 96 GLN A N 1
ATOM 750 C CA . GLN A 1 96 ? 1.178 3.885 22.885 1.00 85.12 96 GLN A CA 1
ATOM 751 C C . GLN A 1 96 ? 0.561 5.094 23.606 1.00 85.12 96 GLN A C 1
ATOM 753 O O . GLN A 1 96 ? 0.768 5.264 24.809 1.00 85.12 96 GLN A O 1
ATOM 758 N N . SER A 1 97 ? -0.181 5.937 22.887 1.00 86.19 97 SER A N 1
ATOM 759 C CA . SER A 1 97 ? -0.840 7.120 23.433 1.00 86.19 97 SER A CA 1
ATOM 760 C C . SER A 1 97 ? -2.034 6.719 24.310 1.00 86.19 97 SER A C 1
ATOM 762 O O . SER A 1 97 ? -2.878 5.945 23.852 1.00 86.19 97 SER A O 1
ATOM 764 N N . PRO A 1 98 ? -2.187 7.274 25.531 1.00 85.31 98 PRO A N 1
ATOM 765 C CA . PRO A 1 98 ? -3.325 6.974 26.406 1.00 85.31 98 PRO A CA 1
ATOM 766 C C . PRO A 1 98 ? -4.691 7.237 25.759 1.00 85.31 98 PRO A C 1
ATOM 768 O O . PRO A 1 98 ? -5.665 6.560 26.073 1.00 85.31 98 PRO A O 1
ATOM 771 N N . CYS A 1 99 ? -4.757 8.215 24.853 1.00 86.06 99 CYS A N 1
ATOM 772 C CA . CYS A 1 99 ? -5.983 8.603 24.161 1.00 86.06 99 CYS A CA 1
ATOM 773 C C . CYS A 1 99 ? -6.188 7.861 22.832 1.00 86.06 99 CYS A C 1
ATOM 775 O O . CYS A 1 99 ? -7.210 8.068 22.184 1.00 86.06 99 CYS A O 1
ATOM 777 N N . GLY A 1 100 ? -5.221 7.052 22.382 1.00 84.75 100 GLY A N 1
ATOM 778 C CA . GLY A 1 100 ? -5.259 6.458 21.043 1.00 84.75 100 GLY A CA 1
ATOM 779 C C . GLY A 1 100 ? -5.200 7.504 19.923 1.00 84.75 100 GLY A C 1
ATOM 780 O O . GLY A 1 100 ? -5.729 7.278 18.837 1.00 84.75 100 GLY A O 1
ATOM 781 N N . THR A 1 101 ? -4.596 8.666 20.189 1.00 88.81 101 THR A N 1
ATOM 782 C CA . THR A 1 101 ? -4.449 9.780 19.241 1.00 88.81 101 THR A CA 1
ATOM 783 C C . THR A 1 101 ? -2.995 10.215 19.133 1.00 88.81 101 THR A C 1
ATOM 785 O O . THR A 1 101 ? -2.186 9.967 20.030 1.00 88.81 101 THR A O 1
ATOM 788 N N . ILE A 1 102 ? -2.668 10.908 18.043 1.00 91.00 102 ILE A N 1
ATOM 789 C CA . ILE A 1 102 ? -1.331 11.459 17.808 1.00 91.00 102 ILE A CA 1
ATOM 790 C C . ILE A 1 102 ? -1.019 12.513 18.884 1.00 91.00 102 ILE A C 1
ATOM 792 O O . ILE A 1 102 ? -1.837 13.415 19.092 1.00 91.00 102 ILE A O 1
ATOM 796 N N . PRO A 1 103 ? 0.132 12.420 19.570 1.00 91.69 103 PRO A N 1
ATOM 797 C CA . PRO A 1 103 ? 0.595 13.452 20.491 1.00 91.69 103 PRO A CA 1
ATOM 798 C C . PRO A 1 103 ? 0.769 14.817 19.812 1.00 91.69 103 PRO A C 1
ATOM 800 O O . PRO A 1 103 ? 1.086 14.900 18.623 1.00 91.69 103 PRO A O 1
ATOM 803 N N . ALA A 1 104 ? 0.573 15.898 20.570 1.00 91.88 104 ALA A N 1
ATOM 804 C CA . ALA A 1 104 ? 0.550 17.261 20.035 1.00 91.88 104 ALA A CA 1
ATOM 805 C C . ALA A 1 104 ? 1.863 17.653 19.335 1.00 91.88 104 ALA A C 1
ATOM 807 O O . ALA A 1 104 ? 1.842 18.376 18.341 1.00 91.88 104 ALA A O 1
ATOM 808 N N . GLU A 1 105 ? 2.997 17.133 19.805 1.00 92.62 105 GLU A N 1
ATOM 809 C CA . GLU A 1 105 ? 4.319 17.366 19.226 1.00 92.62 105 GLU A CA 1
ATOM 810 C C . GLU A 1 105 ? 4.481 16.803 17.802 1.00 92.62 105 GLU A C 1
ATOM 812 O O . GLU A 1 105 ? 5.331 17.279 17.051 1.00 92.62 105 GLU A O 1
ATOM 817 N N . PHE A 1 106 ? 3.651 15.832 17.405 1.00 94.44 106 PHE A N 1
ATOM 818 C CA . PHE A 1 106 ? 3.685 15.196 16.083 1.00 94.44 106 PHE A CA 1
ATOM 819 C C . PHE A 1 106 ? 2.452 15.519 15.232 1.00 94.44 106 PHE A C 1
ATOM 821 O O . PHE A 1 106 ? 2.294 14.961 14.147 1.00 94.44 106 PHE A O 1
ATOM 828 N N . ALA A 1 107 ? 1.581 16.421 15.695 1.00 93.69 107 ALA A N 1
ATOM 829 C CA . ALA A 1 107 ? 0.273 16.668 15.091 1.00 93.69 107 ALA A CA 1
ATOM 830 C C . ALA A 1 107 ? 0.326 17.152 13.631 1.00 93.69 107 ALA A C 1
ATOM 832 O O . ALA A 1 107 ? -0.640 16.944 12.907 1.00 93.69 107 ALA A O 1
ATOM 833 N N . SER A 1 108 ? 1.429 17.775 13.198 1.00 96.31 108 SER A N 1
ATOM 834 C CA . SER A 1 108 ? 1.617 18.278 11.827 1.00 96.31 108 SER A CA 1
ATOM 835 C C . SER A 1 108 ? 2.195 17.249 10.852 1.00 96.31 108 SER A C 1
ATOM 837 O O . SER A 1 108 ? 2.096 17.427 9.636 1.00 96.31 108 SER A O 1
ATOM 839 N N . ILE A 1 109 ? 2.821 16.181 11.359 1.00 97.25 109 ILE A N 1
ATOM 840 C CA . ILE A 1 109 ? 3.532 15.198 10.533 1.00 97.25 109 ILE A CA 1
ATOM 841 C C . ILE A 1 109 ? 2.596 14.506 9.530 1.00 97.25 109 ILE A C 1
ATOM 843 O O . ILE A 1 109 ? 2.989 14.419 8.367 1.00 97.25 109 ILE A O 1
ATOM 847 N N . PRO A 1 110 ? 1.377 14.050 9.893 1.00 97.31 110 PRO A N 1
ATOM 848 C CA . PRO A 1 110 ? 0.495 13.369 8.946 1.00 97.31 110 PRO A CA 1
ATOM 849 C C . PRO A 1 110 ? 0.152 14.219 7.721 1.00 97.31 110 PRO A C 1
ATOM 851 O O . PRO A 1 110 ? 0.212 13.719 6.603 1.00 97.31 110 PRO A O 1
ATOM 854 N N . GLN A 1 111 ? -0.158 15.505 7.914 1.00 96.88 111 GLN A N 1
ATOM 855 C CA . GLN A 1 111 ? -0.519 16.412 6.823 1.00 96.88 111 GLN A CA 1
ATOM 856 C C . GLN A 1 111 ? 0.690 16.718 5.938 1.00 96.88 111 GLN A C 1
ATOM 858 O O . GLN A 1 111 ? 0.576 16.702 4.714 1.00 96.88 111 GLN A O 1
ATOM 863 N N . VAL A 1 112 ? 1.866 16.949 6.534 1.00 97.25 112 VAL A N 1
ATOM 864 C CA . VAL A 1 112 ? 3.104 17.157 5.765 1.00 97.25 112 VAL A CA 1
ATOM 865 C C . VAL A 1 112 ? 3.448 15.910 4.952 1.00 97.25 112 VAL A C 1
ATOM 867 O O . VAL A 1 112 ? 3.769 16.019 3.770 1.00 97.25 112 VAL A O 1
ATOM 870 N N . LEU A 1 113 ? 3.344 14.727 5.559 1.00 97.75 113 LEU A N 1
ATOM 871 C CA . LEU A 1 113 ? 3.627 13.459 4.898 1.00 97.75 113 LEU A CA 1
ATOM 872 C C . LEU A 1 113 ? 2.637 13.172 3.763 1.00 97.75 113 LEU A C 1
ATOM 874 O O . LEU A 1 113 ? 3.054 12.712 2.703 1.00 97.75 113 LEU A O 1
ATOM 878 N N . GLN A 1 114 ? 1.353 13.484 3.959 1.00 98.00 114 GLN A N 1
ATOM 879 C CA . GLN A 1 114 ? 0.331 13.376 2.920 1.00 98.00 114 GLN A CA 1
ATOM 880 C C . GLN A 1 114 ? 0.683 14.255 1.714 1.00 98.00 114 GLN A C 1
ATOM 882 O O . GLN A 1 114 ? 0.793 13.737 0.606 1.00 98.00 114 GLN A O 1
ATOM 887 N N . ILE A 1 115 ? 0.954 15.549 1.930 1.00 97.31 115 ILE A N 1
ATOM 888 C CA . ILE A 1 115 ? 1.333 16.488 0.859 1.00 97.31 115 ILE A CA 1
ATOM 889 C C . ILE A 1 115 ? 2.589 15.998 0.129 1.00 97.31 115 ILE A C 1
ATOM 891 O O . ILE A 1 115 ? 2.666 16.054 -1.099 1.00 97.31 115 ILE A O 1
ATOM 895 N N . GLN A 1 116 ? 3.586 15.510 0.869 1.00 95.88 116 GLN A N 1
ATOM 896 C CA . GLN A 1 116 ? 4.806 14.973 0.273 1.00 95.88 116 GLN A CA 1
ATOM 897 C C . GLN A 1 116 ? 4.517 13.753 -0.596 1.00 95.88 116 GLN A C 1
ATOM 899 O O . GLN A 1 116 ? 4.993 13.708 -1.725 1.00 95.88 116 GLN A O 1
ATOM 904 N N . LEU A 1 117 ? 3.736 12.791 -0.101 1.00 97.31 117 LEU A N 1
ATOM 905 C CA . LEU A 1 117 ? 3.366 11.598 -0.856 1.00 97.31 117 LEU A CA 1
ATOM 906 C C . LEU A 1 117 ? 2.546 11.945 -2.095 1.00 97.31 117 LEU A C 1
ATOM 908 O O . LEU A 1 117 ? 2.851 11.407 -3.153 1.00 97.31 117 LEU A O 1
ATOM 912 N N . GLU A 1 118 ? 1.563 12.842 -1.999 1.00 97.06 118 GLU A N 1
ATOM 913 C CA . GLU A 1 118 ? 0.708 13.267 -3.117 1.00 97.06 118 GLU A CA 1
ATOM 914 C C . GLU A 1 118 ? 1.523 13.858 -4.275 1.00 97.06 118 GLU A C 1
ATOM 916 O O . GLU A 1 118 ? 1.253 13.535 -5.432 1.00 97.06 118 GLU A O 1
ATOM 921 N N . ASN A 1 119 ? 2.563 14.635 -3.955 1.00 95.56 119 ASN A N 1
ATOM 922 C CA . ASN A 1 119 ? 3.429 15.311 -4.925 1.00 95.56 119 ASN A CA 1
ATOM 923 C C . ASN A 1 119 ? 4.719 14.537 -5.267 1.00 95.56 119 ASN A C 1
ATOM 925 O O . ASN A 1 119 ? 5.542 15.014 -6.052 1.00 95.56 119 ASN A O 1
ATOM 929 N N . LEU A 1 120 ? 4.941 13.364 -4.668 1.00 96.19 120 LEU A N 1
ATOM 930 C CA . LEU A 1 120 ? 6.168 12.598 -4.863 1.00 96.19 120 LEU A CA 1
ATOM 931 C C . LEU A 1 120 ? 6.191 11.935 -6.242 1.00 96.19 120 LEU A C 1
ATOM 933 O O . LEU A 1 120 ? 5.429 11.011 -6.513 1.00 96.19 120 LEU A O 1
ATOM 937 N N . GLN A 1 121 ? 7.142 12.358 -7.071 1.00 94.94 121 GLN A N 1
ATOM 938 C CA . GLN A 1 121 ? 7.515 11.682 -8.310 1.00 94.94 121 GLN A CA 1
ATOM 939 C C . GLN A 1 121 ? 8.830 10.927 -8.113 1.00 94.94 121 GLN A C 1
ATOM 941 O O . GLN A 1 121 ? 9.832 11.502 -7.677 1.00 94.94 121 GLN A O 1
ATOM 946 N N . GLN A 1 122 ? 8.810 9.631 -8.414 1.00 95.69 122 GLN A N 1
ATOM 947 C CA . GLN A 1 122 ? 9.992 8.775 -8.372 1.00 95.69 122 GLN A CA 1
ATOM 948 C C . GLN A 1 122 ? 10.686 8.786 -9.735 1.00 95.69 122 GLN A C 1
ATOM 950 O O . GLN A 1 122 ? 10.030 8.835 -10.771 1.00 95.69 122 GLN A O 1
ATOM 955 N N . ILE A 1 123 ? 12.016 8.764 -9.726 1.00 93.44 123 ILE A N 1
ATOM 956 C CA . ILE A 1 123 ? 12.849 8.912 -10.920 1.00 93.44 123 ILE A CA 1
ATOM 957 C C . ILE A 1 123 ? 13.373 7.534 -11.324 1.00 93.44 123 ILE A C 1
ATOM 959 O O . ILE A 1 123 ? 14.030 6.863 -10.525 1.00 93.44 123 ILE A O 1
ATOM 963 N N . SER A 1 124 ? 13.108 7.116 -12.561 1.00 87.88 124 SER A N 1
ATOM 964 C CA . SER A 1 124 ? 13.733 5.926 -13.146 1.00 87.88 124 SER A CA 1
ATOM 965 C C . SER A 1 124 ? 15.234 6.181 -13.314 1.00 87.88 124 SER A C 1
ATOM 967 O O . SER A 1 124 ? 15.639 7.115 -13.998 1.00 87.88 124 SER A O 1
ATOM 969 N N . GLY A 1 125 ? 16.068 5.387 -12.636 1.00 73.94 125 GLY A N 1
ATOM 970 C CA . GLY A 1 125 ? 17.530 5.447 -12.764 1.00 73.94 125 GLY A CA 1
ATOM 971 C C . GLY A 1 125 ? 18.079 4.596 -13.913 1.00 73.94 125 GLY A C 1
ATOM 972 O O . GLY A 1 125 ? 19.293 4.423 -14.010 1.00 73.94 125 GLY A O 1
ATOM 973 N N . VAL A 1 126 ? 17.204 4.008 -14.736 1.00 63.91 126 VAL A N 1
ATOM 974 C CA . VAL A 1 126 ? 17.600 3.157 -15.860 1.00 63.91 126 VAL A CA 1
ATOM 975 C C . VAL A 1 126 ? 18.133 4.054 -16.974 1.00 63.91 126 VAL A C 1
ATOM 977 O O . VAL A 1 126 ? 17.387 4.800 -17.597 1.00 63.91 126 VAL A O 1
ATOM 980 N N . VAL A 1 127 ? 19.439 3.989 -17.221 1.00 52.03 127 VAL A N 1
ATOM 981 C CA . VAL A 1 127 ? 20.021 4.492 -18.470 1.00 52.03 127 VAL A CA 1
ATOM 982 C C . VAL A 1 127 ? 19.672 3.466 -19.548 1.00 52.03 127 VAL A C 1
ATOM 984 O O . VAL A 1 127 ? 19.940 2.282 -19.346 1.00 52.03 127 VAL A O 1
ATOM 987 N N . GLU A 1 128 ? 19.051 3.890 -20.653 1.00 46.97 128 GLU A N 1
ATOM 988 C CA . GLU A 1 128 ? 18.762 3.029 -21.808 1.00 46.97 128 GLU A CA 1
ATOM 989 C C . GLU A 1 128 ? 20.067 2.428 -22.359 1.00 46.97 128 GLU A C 1
ATOM 991 O O . GLU A 1 128 ? 20.732 3.010 -23.214 1.00 46.97 128 GLU A O 1
ATOM 996 N N . ASP A 1 129 ? 20.465 1.256 -21.865 1.00 44.22 129 ASP A N 1
ATOM 997 C CA . ASP A 1 129 ? 21.563 0.506 -22.455 1.00 44.22 129 ASP A CA 1
ATOM 998 C C . ASP A 1 129 ? 20.997 -0.398 -23.551 1.00 44.22 129 ASP A C 1
ATOM 1000 O O . ASP A 1 129 ? 20.395 -1.444 -23.286 1.00 44.22 129 ASP A O 1
ATOM 1004 N N . THR A 1 130 ? 21.183 0.038 -24.799 1.00 49.16 130 THR A N 1
ATOM 1005 C CA . THR A 1 130 ? 20.734 -0.629 -26.036 1.00 49.16 130 THR A CA 1
ATOM 1006 C C . THR A 1 130 ? 21.171 -2.100 -26.175 1.00 49.16 130 THR A C 1
ATOM 1008 O O . THR A 1 130 ? 20.679 -2.794 -27.065 1.00 49.16 130 THR A O 1
ATOM 1011 N N . ALA A 1 131 ? 22.059 -2.595 -25.303 1.00 49.28 131 ALA A N 1
ATOM 1012 C CA . ALA A 1 131 ? 22.581 -3.961 -25.305 1.00 49.28 131 ALA A CA 1
ATOM 1013 C C . ALA A 1 131 ? 21.880 -4.937 -24.334 1.00 49.28 131 ALA A C 1
ATOM 1015 O O . ALA A 1 131 ? 22.017 -6.152 -24.499 1.00 49.28 131 ALA A O 1
ATOM 1016 N N . SER A 1 132 ? 21.118 -4.457 -23.342 1.00 48.31 132 SER A N 1
ATOM 1017 C CA . SER A 1 132 ? 20.361 -5.324 -22.425 1.00 48.31 132 SER A CA 1
ATOM 1018 C C . SER A 1 132 ? 18.887 -5.329 -22.829 1.00 48.31 132 SER A C 1
ATOM 1020 O O . SER A 1 132 ? 18.300 -4.272 -23.045 1.00 48.31 132 SER A O 1
ATOM 1022 N N . GLY A 1 133 ? 18.292 -6.513 -23.021 1.00 48.91 133 GLY A N 1
ATOM 1023 C CA . GLY A 1 133 ? 16.899 -6.644 -23.462 1.00 48.91 133 GLY A CA 1
ATOM 1024 C C . GLY A 1 133 ? 15.980 -5.727 -22.656 1.00 48.91 133 GLY A C 1
ATOM 1025 O O . GLY A 1 133 ? 16.088 -5.728 -21.434 1.00 48.91 133 GLY A O 1
ATOM 1026 N N . ARG A 1 134 ? 15.150 -4.930 -23.355 1.00 51.12 134 ARG A N 1
ATOM 1027 C CA . ARG A 1 134 ? 14.312 -3.843 -22.812 1.00 51.12 134 ARG A CA 1
ATOM 1028 C C . ARG A 1 134 ? 13.914 -4.117 -21.363 1.00 51.12 134 ARG A C 1
ATOM 1030 O O . ARG A 1 134 ? 12.993 -4.892 -21.107 1.00 51.12 134 ARG A O 1
ATOM 1037 N N . VAL A 1 135 ? 14.625 -3.494 -20.427 1.00 58.19 135 VAL A N 1
ATOM 1038 C CA . VAL A 1 135 ? 14.135 -3.361 -19.062 1.00 58.19 135 VAL A CA 1
ATOM 1039 C C . VAL A 1 135 ? 12.775 -2.686 -19.199 1.00 58.19 135 VAL A C 1
ATOM 1041 O O . VAL A 1 135 ? 12.674 -1.635 -19.827 1.00 58.19 135 VAL A O 1
ATOM 1044 N N . ASP A 1 136 ? 11.726 -3.346 -18.714 1.00 78.56 136 ASP A N 1
ATOM 1045 C CA . ASP A 1 136 ? 10.357 -2.845 -18.800 1.00 78.56 136 ASP A CA 1
ATOM 1046 C C . ASP A 1 136 ? 10.218 -1.642 -17.857 1.00 78.56 136 ASP A C 1
ATOM 1048 O O . ASP A 1 136 ? 9.838 -1.763 -16.691 1.00 78.56 136 ASP A O 1
ATOM 1052 N N . GLU A 1 137 ? 10.651 -0.480 -18.345 1.00 84.44 137 GLU A N 1
ATOM 1053 C CA . GLU A 1 137 ? 10.643 0.783 -17.615 1.00 84.44 137 GLU A CA 1
ATOM 1054 C C . GLU A 1 137 ? 9.231 1.126 -17.139 1.00 84.44 137 GLU A C 1
ATOM 1056 O O . GLU A 1 137 ? 9.060 1.555 -15.997 1.00 84.44 137 GLU A O 1
ATOM 1061 N N . ALA A 1 138 ? 8.216 0.844 -17.962 1.00 88.88 138 ALA A N 1
ATOM 1062 C CA . ALA A 1 138 ? 6.819 1.012 -17.588 1.00 88.88 138 ALA A CA 1
ATOM 1063 C C . ALA A 1 138 ? 6.489 0.175 -16.348 1.00 88.88 138 ALA A C 1
ATOM 1065 O O . ALA A 1 138 ? 5.964 0.705 -15.372 1.00 88.88 138 ALA A O 1
ATOM 1066 N N . ARG A 1 139 ? 6.890 -1.100 -16.313 1.00 90.50 139 ARG A N 1
ATOM 1067 C CA . ARG A 1 139 ? 6.714 -1.945 -15.125 1.00 90.50 139 ARG A CA 1
ATOM 1068 C C . ARG A 1 139 ? 7.485 -1.442 -13.902 1.00 90.50 139 ARG A C 1
ATOM 1070 O O . ARG A 1 139 ? 6.967 -1.561 -12.788 1.00 90.50 139 ARG A O 1
ATOM 1077 N N . ILE A 1 140 ? 8.692 -0.894 -14.062 1.00 91.56 140 ILE A N 1
ATOM 1078 C CA . ILE A 1 140 ? 9.459 -0.305 -12.947 1.00 91.56 140 ILE A CA 1
ATOM 1079 C C . ILE A 1 140 ? 8.717 0.902 -12.370 1.00 91.56 140 ILE A C 1
ATOM 1081 O O . ILE A 1 140 ? 8.496 0.962 -11.160 1.00 91.56 140 ILE A O 1
ATOM 1085 N N . ILE A 1 141 ? 8.301 1.832 -13.230 1.00 94.25 141 ILE A N 1
ATOM 1086 C CA . ILE A 1 141 ? 7.570 3.042 -12.839 1.00 94.25 141 ILE A CA 1
ATOM 1087 C C . ILE A 1 141 ? 6.236 2.668 -12.188 1.00 94.25 141 ILE A C 1
ATOM 1089 O O . ILE A 1 141 ? 5.924 3.169 -11.109 1.00 94.25 141 ILE A O 1
ATOM 1093 N N . ASN A 1 142 ? 5.495 1.732 -12.780 1.00 95.94 142 ASN A N 1
ATOM 1094 C CA . ASN A 1 142 ? 4.223 1.249 -12.253 1.00 95.94 142 ASN A CA 1
ATOM 1095 C C . ASN A 1 142 ? 4.389 0.562 -10.892 1.00 95.94 142 ASN A C 1
ATOM 1097 O O . ASN A 1 142 ? 3.612 0.817 -9.975 1.00 95.94 142 ASN A O 1
ATOM 1101 N N . THR A 1 143 ? 5.433 -0.252 -10.705 1.00 96.00 143 THR A N 1
ATOM 1102 C CA . THR A 1 143 ? 5.725 -0.861 -9.394 1.00 96.00 143 THR A CA 1
ATOM 1103 C C . THR A 1 143 ? 6.019 0.213 -8.348 1.00 96.00 143 THR A C 1
ATOM 1105 O O . THR A 1 143 ? 5.482 0.166 -7.240 1.00 96.00 143 THR A O 1
ATOM 1108 N N . ALA A 1 144 ? 6.826 1.211 -8.705 1.00 97.19 144 ALA A N 1
ATOM 1109 C CA . ALA A 1 144 ? 7.171 2.306 -7.813 1.00 97.19 144 ALA A CA 1
ATOM 1110 C C . ALA A 1 144 ? 5.938 3.140 -7.438 1.00 97.19 144 ALA A C 1
ATOM 1112 O O . ALA A 1 144 ? 5.733 3.442 -6.257 1.00 97.19 144 ALA A O 1
ATOM 1113 N N . GLU A 1 145 ? 5.090 3.476 -8.408 1.00 97.88 145 GLU A N 1
ATOM 1114 C CA . GLU A 1 145 ? 3.832 4.185 -8.169 1.00 97.88 145 GLU A CA 1
ATOM 1115 C C . GLU A 1 145 ? 2.887 3.369 -7.281 1.00 97.88 145 GLU A C 1
ATOM 1117 O O . GLU A 1 145 ? 2.280 3.920 -6.362 1.00 97.88 145 GLU A O 1
ATOM 1122 N N . LEU A 1 146 ? 2.832 2.046 -7.459 1.00 98.25 146 LEU A N 1
ATOM 1123 C CA . LEU A 1 146 ? 2.029 1.171 -6.610 1.00 98.25 146 LEU A CA 1
ATOM 1124 C C . LEU A 1 146 ? 2.471 1.228 -5.137 1.00 98.25 146 LEU A C 1
ATOM 1126 O O . LEU A 1 146 ? 1.620 1.305 -4.252 1.00 98.25 146 LEU A O 1
ATOM 1130 N N . TYR A 1 147 ? 3.779 1.271 -4.849 1.00 98.44 147 TYR A N 1
ATOM 1131 C CA . TYR A 1 147 ? 4.271 1.503 -3.480 1.00 98.44 147 TYR A CA 1
ATOM 1132 C C . TYR A 1 147 ? 3.836 2.862 -2.926 1.00 98.44 147 TYR A C 1
ATOM 1134 O O . TYR A 1 147 ? 3.465 2.960 -1.752 1.00 98.44 147 TYR A O 1
ATOM 1142 N N . ARG A 1 148 ? 3.867 3.919 -3.746 1.00 98.62 148 ARG A N 1
ATOM 1143 C CA . ARG A 1 148 ? 3.446 5.261 -3.320 1.00 98.62 148 ARG A CA 1
ATOM 1144 C C . ARG A 1 148 ? 1.955 5.288 -2.973 1.00 98.62 148 ARG A C 1
ATOM 1146 O O . ARG A 1 148 ? 1.599 5.773 -1.899 1.00 98.62 148 ARG A O 1
ATOM 1153 N N . LEU A 1 149 ? 1.103 4.714 -3.827 1.00 98.69 149 LEU A N 1
ATOM 1154 C CA . LEU A 1 149 ? -0.340 4.594 -3.585 1.00 98.69 149 LEU A CA 1
ATOM 1155 C C . LEU A 1 149 ? -0.645 3.751 -2.347 1.00 98.69 149 LEU A C 1
ATOM 1157 O O . LEU A 1 149 ? -1.417 4.177 -1.493 1.00 98.69 149 LEU A O 1
ATOM 1161 N N . ALA A 1 150 ? 0.017 2.605 -2.193 1.00 98.50 150 ALA A N 1
ATOM 1162 C CA . ALA A 1 150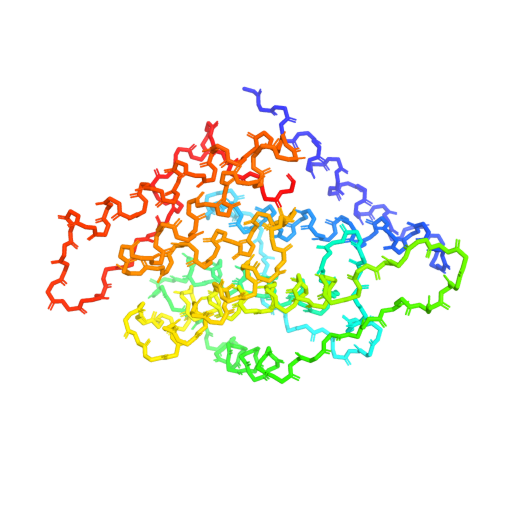 ? -0.113 1.767 -1.006 1.00 98.50 150 ALA A CA 1
ATOM 1163 C C . ALA A 1 150 ? 0.288 2.503 0.282 1.00 98.50 150 ALA A C 1
ATOM 1165 O O . ALA A 1 150 ? -0.349 2.331 1.320 1.00 98.50 150 ALA A O 1
ATOM 1166 N N . THR A 1 151 ? 1.298 3.374 0.217 1.00 98.62 151 THR A N 1
ATOM 1167 C CA . THR A 1 151 ? 1.705 4.210 1.355 1.00 98.62 151 THR A CA 1
ATOM 1168 C C . THR A 1 151 ? 0.657 5.274 1.685 1.00 98.62 151 THR A C 1
ATOM 1170 O O . THR A 1 151 ? 0.382 5.501 2.862 1.00 98.62 151 THR A O 1
ATOM 1173 N N . LEU A 1 152 ? 0.025 5.889 0.678 1.00 98.62 152 LEU A N 1
ATOM 1174 C CA . LEU A 1 152 ? -1.108 6.801 0.883 1.00 98.62 152 LEU A CA 1
ATOM 1175 C C . LEU A 1 152 ? -2.297 6.079 1.523 1.00 98.62 152 LEU A C 1
ATOM 1177 O O . LEU A 1 152 ? -2.830 6.563 2.519 1.00 98.62 152 LEU A O 1
ATOM 1181 N N . ILE A 1 153 ? -2.660 4.897 1.016 1.00 98.06 153 ILE A N 1
ATOM 1182 C CA . ILE A 1 153 ? -3.697 4.040 1.611 1.00 98.06 153 ILE A CA 1
ATOM 1183 C C . ILE A 1 153 ? -3.356 3.751 3.078 1.00 98.06 153 ILE A C 1
ATOM 1185 O O . ILE A 1 153 ? -4.191 3.938 3.965 1.00 98.06 153 ILE A O 1
ATOM 1189 N N . TYR A 1 154 ? -2.108 3.366 3.354 1.00 97.25 154 TYR A N 1
ATOM 1190 C CA . TYR A 1 154 ? -1.652 3.057 4.704 1.00 97.25 154 TYR A CA 1
ATOM 1191 C C . TYR A 1 154 ? -1.740 4.263 5.650 1.00 97.25 154 TYR A C 1
ATOM 1193 O O . TYR A 1 154 ? -2.229 4.121 6.773 1.00 97.25 154 TYR A O 1
ATOM 1201 N N . LEU A 1 155 ? -1.322 5.450 5.199 1.00 97.50 155 LEU A N 1
ATOM 1202 C CA . LEU A 1 155 ? -1.429 6.699 5.957 1.00 97.50 155 LEU A CA 1
ATOM 1203 C C . LEU A 1 155 ? -2.893 7.045 6.255 1.00 97.50 155 LEU A C 1
ATOM 1205 O O . LEU A 1 155 ? -3.253 7.287 7.413 1.00 97.50 155 LEU A O 1
ATOM 1209 N N . HIS A 1 156 ? -3.742 7.022 5.224 1.00 96.19 156 HIS A N 1
ATOM 1210 C CA . HIS A 1 156 ? -5.167 7.313 5.348 1.00 96.19 156 HIS A CA 1
ATOM 1211 C C . HIS A 1 156 ? -5.846 6.381 6.343 1.00 96.19 156 HIS A C 1
ATOM 1213 O O . HIS A 1 156 ? -6.620 6.830 7.189 1.00 96.19 156 HIS A O 1
ATOM 1219 N N . ARG A 1 157 ? -5.524 5.090 6.279 1.00 91.94 157 ARG A N 1
ATOM 1220 C CA . ARG A 1 157 ? -6.173 4.083 7.108 1.00 91.94 157 ARG A CA 1
ATOM 1221 C C . ARG A 1 157 ? -5.682 4.077 8.550 1.00 91.94 157 ARG A C 1
ATOM 1223 O O . ARG A 1 157 ? -6.488 3.962 9.473 1.00 91.94 157 ARG A O 1
ATOM 1230 N N . SER A 1 158 ? -4.371 4.171 8.751 1.00 91.31 158 SER A N 1
ATOM 1231 C CA . SER A 1 158 ? -3.758 3.914 10.060 1.00 91.31 158 SER A CA 1
ATOM 1232 C C . SER A 1 158 ? -3.631 5.156 10.927 1.00 91.31 158 SER A C 1
ATOM 1234 O O . SER A 1 158 ? -3.650 5.036 12.150 1.00 91.31 158 SER A O 1
ATOM 1236 N N . VAL A 1 159 ? -3.512 6.328 10.301 1.00 93.62 159 VAL A N 1
ATOM 1237 C CA . VAL A 1 159 ? -3.198 7.590 10.982 1.00 93.62 159 VAL A CA 1
ATOM 1238 C C . VAL A 1 159 ? -4.335 8.594 10.821 1.00 93.62 159 VAL A C 1
ATOM 1240 O O . VAL A 1 159 ? -4.799 9.142 11.816 1.00 93.62 159 VAL A O 1
ATOM 1243 N N . LEU A 1 160 ? -4.819 8.810 9.592 1.00 93.62 160 LEU A N 1
ATOM 1244 C CA . LEU A 1 160 ? -5.890 9.780 9.305 1.00 93.62 160 LEU A CA 1
ATOM 1245 C C . LEU A 1 160 ? -7.305 9.207 9.479 1.00 93.62 160 LEU A C 1
ATOM 1247 O O . LEU A 1 160 ? -8.274 9.909 9.204 1.00 93.62 160 LEU A O 1
ATOM 1251 N N . THR A 1 161 ? -7.410 7.927 9.856 1.00 90.81 161 THR A N 1
ATOM 1252 C CA . THR A 1 161 ? -8.665 7.202 10.130 1.00 90.81 161 THR A CA 1
ATOM 1253 C C . THR A 1 161 ? -9.750 7.376 9.060 1.00 90.81 161 THR A C 1
ATOM 1255 O O . THR A 1 161 ? -10.947 7.362 9.343 1.00 90.81 161 THR A O 1
ATOM 1258 N N . THR A 1 162 ? -9.331 7.506 7.801 1.00 91.19 162 THR A N 1
ATOM 1259 C CA . THR A 1 162 ? -10.220 7.711 6.658 1.00 91.19 162 THR A CA 1
ATOM 1260 C C . THR A 1 162 ? -11.069 6.451 6.412 1.00 91.19 162 THR A C 1
ATOM 1262 O O . THR A 1 162 ? -10.509 5.350 6.363 1.00 91.19 162 THR A O 1
ATOM 1265 N N . PRO A 1 163 ? -12.402 6.575 6.260 1.00 88.62 163 PRO A N 1
ATOM 1266 C CA . PRO A 1 163 ? -13.276 5.445 5.943 1.00 88.62 163 PRO A CA 1
ATOM 1267 C C . PRO A 1 163 ? -12.969 4.817 4.579 1.00 88.62 163 PRO A C 1
ATOM 1269 O O . PRO A 1 163 ? -12.645 5.526 3.618 1.00 88.62 163 PRO A O 1
ATOM 1272 N N . SER A 1 164 ? -13.127 3.496 4.474 1.00 86.56 164 SER A N 1
ATOM 1273 C CA . SER A 1 164 ? -12.856 2.745 3.241 1.00 86.56 164 SER A CA 1
ATOM 1274 C C . SER A 1 164 ? -13.805 3.126 2.096 1.00 86.56 164 SER A C 1
ATOM 1276 O O . SER A 1 164 ? -13.439 3.069 0.926 1.00 86.56 164 SER A O 1
ATOM 1278 N N . ASP A 1 165 ? -15.022 3.570 2.417 1.00 87.31 165 ASP A N 1
ATOM 1279 C CA . ASP A 1 165 ? -16.038 3.995 1.452 1.00 87.31 165 ASP A CA 1
ATOM 1280 C C . ASP A 1 165 ? -15.908 5.464 1.011 1.00 87.31 165 ASP A C 1
ATOM 1282 O O . ASP A 1 165 ? -16.658 5.912 0.132 1.00 87.31 165 ASP A O 1
ATOM 1286 N N . SER A 1 166 ? -14.949 6.204 1.575 1.00 93.19 166 SER A N 1
ATOM 1287 C CA . SER A 1 166 ? -14.662 7.582 1.186 1.00 93.19 166 SER A CA 1
ATOM 1288 C C . SER A 1 166 ? -14.206 7.678 -0.275 1.00 93.19 166 SER A C 1
ATOM 1290 O O . SER A 1 166 ? -13.595 6.760 -0.827 1.00 93.19 166 SER A O 1
ATOM 1292 N N . GLY A 1 167 ? -14.474 8.822 -0.913 1.00 95.19 167 GLY A N 1
ATOM 1293 C CA . GLY A 1 167 ? -14.059 9.062 -2.300 1.00 95.19 167 GLY A CA 1
ATOM 1294 C C . GLY A 1 167 ? -12.542 8.973 -2.496 1.00 95.19 167 GLY A C 1
ATOM 1295 O O . GLY A 1 167 ? -12.093 8.406 -3.486 1.00 95.19 167 GLY A O 1
ATOM 1296 N N . ILE A 1 168 ? -11.763 9.459 -1.522 1.00 95.81 168 ILE A N 1
ATOM 1297 C CA . ILE A 1 168 ? -10.293 9.414 -1.557 1.00 95.81 168 ILE A CA 1
ATOM 1298 C C . ILE A 1 168 ? -9.799 7.964 -1.528 1.00 95.81 168 ILE A C 1
ATOM 1300 O O . ILE A 1 168 ? -8.970 7.587 -2.352 1.00 95.81 168 ILE A O 1
ATOM 1304 N N . MET A 1 169 ? -10.325 7.127 -0.624 1.00 95.31 169 MET A N 1
ATOM 1305 C CA . MET A 1 169 ? -9.896 5.729 -0.548 1.00 95.31 169 MET A CA 1
ATOM 1306 C C . MET A 1 169 ? -10.291 4.948 -1.806 1.00 95.31 169 MET A C 1
ATOM 1308 O O . MET A 1 169 ? -9.475 4.213 -2.358 1.00 95.31 169 MET A O 1
ATOM 1312 N N . LYS A 1 170 ? -11.511 5.166 -2.315 1.00 95.94 170 LYS A N 1
ATOM 1313 C CA . LYS A 1 170 ? -11.976 4.563 -3.572 1.00 95.94 170 LYS A CA 1
ATOM 1314 C C . LYS A 1 170 ? -11.085 4.933 -4.762 1.00 95.94 170 LYS A C 1
ATOM 1316 O O . LYS A 1 170 ? -10.772 4.048 -5.556 1.00 95.94 170 LYS A O 1
ATOM 1321 N N . ASP A 1 171 ? -10.654 6.193 -4.872 1.00 97.75 171 ASP A N 1
ATOM 1322 C CA . ASP A 1 171 ? -9.722 6.635 -5.922 1.00 97.75 171 ASP A CA 1
ATOM 1323 C C . ASP A 1 171 ? -8.366 5.925 -5.813 1.00 97.75 171 ASP A C 1
ATOM 1325 O O . ASP A 1 171 ? -7.901 5.314 -6.779 1.00 97.75 171 ASP A O 1
ATOM 1329 N N . LEU A 1 172 ? -7.762 5.927 -4.619 1.00 98.31 172 LEU A N 1
ATOM 1330 C CA . LEU A 1 172 ? -6.465 5.289 -4.374 1.00 98.31 172 LEU A CA 1
ATOM 1331 C C . LEU A 1 172 ? -6.493 3.784 -4.679 1.00 98.31 172 LEU A C 1
ATOM 1333 O O . LEU A 1 172 ? -5.584 3.265 -5.334 1.00 98.31 172 LEU A O 1
ATOM 1337 N N . VAL A 1 173 ? -7.545 3.086 -4.243 1.00 97.75 173 VAL A N 1
ATOM 1338 C CA . VAL A 1 173 ? -7.746 1.657 -4.517 1.00 97.75 173 VAL A CA 1
ATOM 1339 C C . VAL A 1 173 ? -7.961 1.421 -6.011 1.00 97.75 173 VAL A C 1
ATOM 1341 O O . VAL A 1 173 ? -7.315 0.545 -6.583 1.00 97.75 173 VAL A O 1
ATOM 1344 N N . SER A 1 174 ? -8.800 2.221 -6.676 1.00 98.12 174 SER A N 1
ATOM 1345 C CA . SER A 1 174 ? -9.057 2.095 -8.116 1.00 98.12 174 SER A CA 1
ATOM 1346 C C . SER A 1 174 ? -7.782 2.267 -8.946 1.00 98.12 174 SER A C 1
ATOM 1348 O O . SER A 1 174 ? -7.498 1.454 -9.826 1.00 98.12 174 SER A O 1
ATOM 1350 N N . ARG A 1 175 ? -6.968 3.282 -8.636 1.00 98.44 175 ARG A N 1
ATOM 1351 C CA . ARG A 1 175 ? -5.675 3.517 -9.299 1.00 98.44 175 ARG A CA 1
ATOM 1352 C C . ARG A 1 175 ? -4.687 2.382 -9.039 1.00 98.44 175 ARG A C 1
ATOM 1354 O O . ARG A 1 175 ? -4.012 1.941 -9.964 1.00 98.44 175 ARG A O 1
ATOM 1361 N N . SER A 1 176 ? -4.647 1.864 -7.811 1.00 98.38 176 SER A N 1
ATOM 1362 C CA . SER A 1 176 ? -3.803 0.713 -7.464 1.00 98.38 176 SER A CA 1
ATOM 1363 C C . SER A 1 176 ? -4.200 -0.535 -8.258 1.00 98.38 176 SER A C 1
ATOM 1365 O O . SER A 1 176 ? -3.338 -1.210 -8.810 1.00 98.38 176 SER A O 1
ATOM 1367 N N . LEU A 1 177 ? -5.502 -0.820 -8.374 1.00 98.12 177 LEU A N 1
ATOM 1368 C CA . LEU A 1 177 ? -6.019 -1.951 -9.150 1.00 98.12 177 LEU A CA 1
ATOM 1369 C C . LEU A 1 177 ? -5.717 -1.829 -10.645 1.00 98.12 177 LEU A C 1
ATOM 1371 O O . LEU A 1 177 ? -5.461 -2.844 -11.289 1.00 98.12 177 LEU A O 1
ATOM 1375 N N . HIS A 1 178 ? -5.766 -0.618 -11.199 1.00 98.06 178 HIS A N 1
ATOM 1376 C CA . HIS A 1 178 ? -5.405 -0.376 -12.593 1.00 98.06 178 HIS A CA 1
ATOM 1377 C C . HIS A 1 178 ? -3.922 -0.682 -12.838 1.00 98.06 178 HIS A C 1
ATOM 1379 O O . HIS A 1 178 ? -3.589 -1.466 -13.720 1.00 98.06 178 HIS A O 1
ATOM 1385 N N . ILE A 1 179 ? -3.040 -0.165 -11.980 1.00 97.69 179 ILE A N 1
ATOM 1386 C CA . ILE A 1 179 ? -1.595 -0.410 -12.063 1.00 97.69 179 ILE A CA 1
ATOM 1387 C C . ILE A 1 179 ? -1.254 -1.897 -11.888 1.00 97.69 179 ILE A C 1
ATOM 1389 O O . ILE A 1 179 ? -0.397 -2.423 -12.595 1.00 97.69 179 ILE A O 1
ATOM 1393 N N . ILE A 1 180 ? -1.927 -2.596 -10.968 1.00 96.88 180 ILE A N 1
ATOM 1394 C CA . ILE A 1 180 ? -1.742 -4.042 -10.759 1.00 96.88 180 ILE A CA 1
ATOM 1395 C C . ILE A 1 180 ? -2.029 -4.829 -12.047 1.00 96.88 180 ILE A C 1
ATOM 1397 O O . ILE A 1 180 ? -1.291 -5.761 -12.369 1.00 96.88 180 ILE A O 1
ATOM 1401 N N . GLU A 1 181 ? -3.064 -4.451 -12.800 1.00 95.56 181 GLU A N 1
ATOM 1402 C CA . GLU A 1 181 ? -3.380 -5.084 -14.085 1.00 95.56 181 GLU A CA 1
ATOM 1403 C C . GLU A 1 181 ? -2.335 -4.783 -15.157 1.00 95.56 181 GLU A C 1
ATOM 1405 O O . GLU A 1 181 ? -1.932 -5.698 -15.873 1.00 95.56 181 GLU A O 1
ATOM 1410 N N . GLU A 1 182 ? -1.865 -3.536 -15.241 1.00 94.75 182 GLU A N 1
ATOM 1411 C CA . GLU A 1 182 ? -0.838 -3.134 -16.207 1.00 94.75 182 GLU A CA 1
ATOM 1412 C C . GLU A 1 182 ? 0.505 -3.832 -15.969 1.00 94.75 182 GLU A C 1
ATOM 1414 O O . GLU A 1 182 ? 1.183 -4.211 -16.921 1.00 94.75 182 GLU A O 1
ATOM 1419 N N . ILE A 1 183 ? 0.891 -4.044 -14.705 1.00 92.69 183 ILE A N 1
ATOM 1420 C CA . ILE A 1 183 ? 2.113 -4.787 -14.354 1.00 92.69 183 ILE A CA 1
ATOM 1421 C C . ILE A 1 183 ? 2.008 -6.259 -14.789 1.00 92.69 183 ILE A C 1
ATOM 1423 O O . ILE A 1 183 ? 3.026 -6.898 -15.079 1.00 92.69 183 ILE A O 1
ATOM 1427 N N . GLY A 1 184 ? 0.795 -6.821 -14.799 1.00 89.50 184 GLY A N 1
ATOM 1428 C CA . GLY A 1 184 ? 0.501 -8.218 -15.111 1.00 89.50 184 GLY A CA 1
ATOM 1429 C C . GLY A 1 184 ? 0.934 -9.189 -14.009 1.00 89.50 184 GLY A C 1
ATOM 1430 O O . GLY A 1 184 ? 0.101 -9.880 -13.425 1.00 89.50 184 GLY A O 1
ATOM 1431 N N . VAL A 1 185 ? 2.237 -9.240 -13.710 1.00 89.69 185 VAL A N 1
ATOM 1432 C CA . VAL A 1 185 ? 2.836 -10.147 -12.718 1.00 89.69 185 VAL A CA 1
ATOM 1433 C C . VAL A 1 185 ? 3.613 -9.341 -11.692 1.00 89.69 185 VAL A C 1
ATOM 1435 O O . VAL A 1 185 ? 4.815 -9.079 -11.823 1.00 89.69 185 VAL A O 1
ATOM 1438 N N . CYS A 1 186 ? 2.909 -8.957 -10.637 1.00 89.12 186 CYS A N 1
ATOM 1439 C CA . CYS A 1 186 ? 3.484 -8.202 -9.541 1.00 89.12 186 CYS A CA 1
ATOM 1440 C C . CYS A 1 186 ? 4.500 -9.035 -8.748 1.00 89.12 186 CYS A C 1
ATOM 1442 O O . CYS A 1 186 ? 4.290 -10.214 -8.463 1.00 89.12 186 CYS A O 1
ATOM 1444 N N . THR A 1 187 ? 5.596 -8.395 -8.343 1.00 86.38 187 THR A N 1
ATOM 1445 C CA . THR A 1 187 ? 6.664 -9.010 -7.532 1.00 86.38 187 THR A CA 1
ATOM 1446 C C . THR A 1 187 ? 6.752 -8.455 -6.118 1.00 86.38 187 THR A C 1
ATOM 1448 O O . THR A 1 187 ? 7.538 -8.956 -5.325 1.00 86.38 187 THR A O 1
ATOM 1451 N N . SER A 1 188 ? 5.943 -7.443 -5.807 1.00 90.06 188 SER A N 1
ATOM 1452 C CA . SER A 1 188 ? 5.928 -6.751 -4.522 1.00 90.06 188 SER A CA 1
ATOM 1453 C C . SER A 1 188 ? 4.620 -7.066 -3.792 1.00 90.06 188 SER A C 1
ATOM 1455 O O . SER A 1 188 ? 3.575 -6.548 -4.187 1.00 90.06 188 SER A O 1
ATOM 1457 N N . PRO A 1 189 ? 4.640 -7.921 -2.752 1.00 92.06 189 PRO A N 1
ATOM 1458 C CA . PRO A 1 189 ? 3.424 -8.323 -2.043 1.00 92.06 189 PRO A CA 1
ATOM 1459 C C . PRO A 1 189 ? 2.810 -7.190 -1.210 1.00 92.06 189 PRO A C 1
ATOM 1461 O O . PRO A 1 189 ? 1.589 -7.049 -1.177 1.00 92.06 189 PRO A O 1
ATOM 1464 N N . TRP A 1 190 ? 3.640 -6.354 -0.567 1.00 94.88 190 TRP A N 1
ATOM 1465 C CA . TRP A 1 190 ? 3.163 -5.312 0.356 1.00 94.88 190 TRP A CA 1
ATOM 1466 C C . TRP A 1 190 ? 2.171 -4.325 -0.285 1.00 94.88 190 TRP A C 1
ATOM 1468 O O . TRP A 1 190 ? 1.096 -4.126 0.283 1.00 94.88 190 TRP A O 1
ATOM 1478 N N . PRO A 1 191 ? 2.441 -3.743 -1.472 1.00 96.75 191 PRO A N 1
ATOM 1479 C CA . PRO A 1 191 ? 1.498 -2.806 -2.073 1.00 96.75 191 PRO A CA 1
ATOM 1480 C C . PRO A 1 191 ? 0.149 -3.431 -2.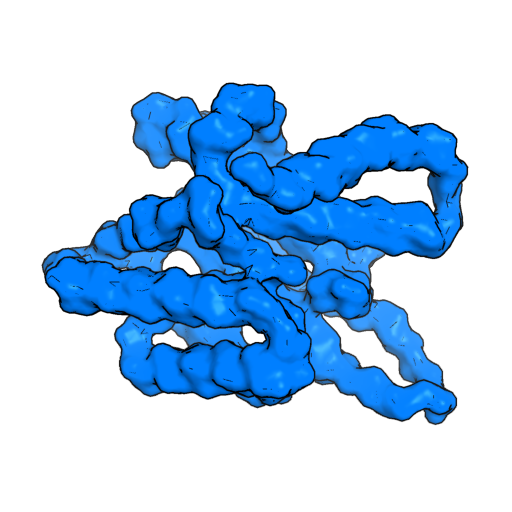452 1.00 96.75 191 PRO A C 1
ATOM 1482 O O . PRO A 1 191 ? -0.890 -2.795 -2.281 1.00 96.75 191 PRO A O 1
ATOM 1485 N N . ILE A 1 192 ? 0.146 -4.691 -2.911 1.00 95.69 192 ILE A N 1
ATOM 1486 C CA . ILE A 1 192 ? -1.098 -5.420 -3.203 1.00 95.69 192 ILE A CA 1
ATOM 1487 C C . ILE A 1 192 ? -1.877 -5.649 -1.922 1.00 95.69 192 ILE A C 1
ATOM 1489 O O . ILE A 1 192 ? -3.077 -5.410 -1.899 1.00 95.69 192 ILE A O 1
ATOM 1493 N N . PHE A 1 193 ? -1.201 -6.084 -0.858 1.00 95.69 193 PHE A N 1
ATOM 1494 C CA . PHE A 1 193 ? -1.834 -6.295 0.435 1.00 95.69 193 PHE A CA 1
ATOM 1495 C C . PHE A 1 193 ? -2.535 -5.031 0.940 1.00 95.69 193 PHE A C 1
ATOM 1497 O O . PHE A 1 193 ? -3.685 -5.097 1.371 1.00 95.69 193 PHE A O 1
ATOM 1504 N N . MET A 1 194 ? -1.876 -3.873 0.829 1.00 96.06 194 MET A N 1
ATOM 1505 C CA . MET A 1 194 ? -2.467 -2.598 1.235 1.00 96.06 194 MET A CA 1
ATOM 1506 C C . MET A 1 194 ? -3.729 -2.252 0.442 1.00 96.06 194 MET A C 1
ATOM 1508 O O . MET A 1 194 ? -4.725 -1.865 1.044 1.00 96.06 194 MET A O 1
ATOM 1512 N N . ALA A 1 195 ? -3.716 -2.422 -0.884 1.00 96.62 195 ALA A N 1
ATOM 1513 C CA . ALA A 1 195 ? -4.902 -2.194 -1.708 1.00 96.62 195 ALA A CA 1
ATOM 1514 C C . ALA A 1 195 ? -6.008 -3.228 -1.427 1.00 96.62 195 ALA A C 1
ATOM 1516 O O . ALA A 1 195 ? -7.179 -2.876 -1.316 1.00 96.62 195 ALA A O 1
ATOM 1517 N N . ALA A 1 196 ? -5.635 -4.499 -1.266 1.00 95.94 196 ALA A N 1
ATOM 1518 C CA . ALA A 1 196 ? -6.544 -5.613 -1.030 1.00 95.94 196 ALA A CA 1
ATOM 1519 C C . ALA A 1 196 ? -7.340 -5.467 0.269 1.00 95.94 196 ALA A C 1
ATOM 1521 O O . ALA A 1 196 ? -8.520 -5.798 0.300 1.00 95.94 196 ALA A O 1
ATOM 1522 N N . CYS A 1 197 ? -6.738 -4.948 1.337 1.00 93.38 197 CYS A N 1
ATOM 1523 C CA . CYS A 1 197 ? -7.453 -4.723 2.594 1.00 93.38 197 CYS A CA 1
ATOM 1524 C C . CYS A 1 197 ? -8.564 -3.661 2.490 1.00 93.38 197 CYS A C 1
ATOM 1526 O O . CYS A 1 197 ? -9.432 -3.620 3.357 1.00 93.38 197 CYS A O 1
ATOM 1528 N N . GLU A 1 198 ? -8.562 -2.834 1.440 1.00 93.00 198 GLU A N 1
ATOM 1529 C CA . GLU A 1 198 ? -9.482 -1.701 1.282 1.00 93.00 198 GLU A CA 1
ATOM 1530 C C . GLU A 1 198 ? -10.450 -1.848 0.092 1.00 93.00 198 GLU A C 1
ATOM 1532 O O . GLU A 1 198 ? -11.242 -0.942 -0.171 1.00 93.00 198 GLU A O 1
ATOM 1537 N N . VAL A 1 199 ? -10.440 -2.979 -0.629 1.00 93.25 199 VAL A N 1
ATOM 1538 C CA . VAL A 1 199 ? -11.460 -3.243 -1.660 1.00 93.25 199 VAL A CA 1
ATOM 1539 C C . VAL A 1 199 ? -12.814 -3.567 -1.025 1.00 93.25 199 VAL A C 1
ATOM 1541 O O . VAL A 1 199 ? -12.901 -4.310 -0.047 1.00 93.25 199 VAL A O 1
ATOM 1544 N N . ILE A 1 200 ? -13.886 -3.039 -1.617 1.00 88.25 200 ILE A N 1
ATOM 1545 C CA . ILE A 1 200 ? -15.258 -3.215 -1.110 1.00 88.25 200 ILE A CA 1
ATOM 1546 C C . ILE A 1 200 ? -16.092 -4.067 -2.071 1.00 88.25 200 ILE A C 1
ATOM 1548 O O . ILE A 1 200 ? -16.892 -4.881 -1.626 1.00 88.25 200 ILE A O 1
ATOM 1552 N N . GLY A 1 201 ? -15.914 -3.883 -3.382 1.00 89.62 201 GLY A N 1
ATOM 1553 C CA . GLY A 1 201 ? -16.719 -4.568 -4.394 1.00 89.62 201 GLY A CA 1
ATOM 1554 C C . GLY A 1 201 ? -16.177 -5.947 -4.766 1.00 89.62 201 GLY A C 1
ATOM 1555 O O . GLY A 1 201 ? -14.963 -6.140 -4.852 1.00 89.62 201 GLY A O 1
ATOM 1556 N N . ASP A 1 202 ? -17.074 -6.879 -5.079 1.00 93.56 202 ASP A N 1
ATOM 1557 C CA . ASP A 1 202 ? -16.702 -8.236 -5.495 1.00 93.56 202 ASP A CA 1
ATOM 1558 C C . ASP A 1 202 ? -15.848 -8.244 -6.771 1.00 93.56 202 ASP A C 1
ATOM 1560 O O . ASP A 1 202 ? -14.846 -8.955 -6.827 1.00 93.56 202 ASP A O 1
ATOM 1564 N N . ASP A 1 203 ? -16.140 -7.375 -7.744 1.00 95.94 203 ASP A N 1
ATOM 1565 C CA . ASP A 1 203 ? -15.315 -7.230 -8.954 1.00 95.94 203 ASP A CA 1
ATOM 1566 C C . ASP A 1 203 ? -13.864 -6.846 -8.618 1.00 95.94 203 ASP A C 1
ATOM 1568 O O . ASP A 1 203 ? -12.910 -7.355 -9.207 1.00 95.94 203 ASP A O 1
ATOM 1572 N N . GLN A 1 204 ? -13.671 -5.970 -7.627 1.00 96.44 204 GLN A N 1
ATOM 1573 C CA . GLN A 1 204 ? -12.340 -5.572 -7.163 1.00 96.44 204 GLN A CA 1
ATOM 1574 C C . GLN A 1 204 ? -11.636 -6.725 -6.438 1.00 96.44 204 GLN A C 1
ATOM 1576 O O . GLN A 1 204 ? -10.441 -6.942 -6.644 1.00 96.44 204 GLN A O 1
ATOM 1581 N N . ARG A 1 205 ? -12.372 -7.491 -5.623 1.00 96.69 205 ARG A N 1
ATOM 1582 C CA . ARG A 1 205 ? -11.855 -8.688 -4.940 1.00 96.69 205 ARG A CA 1
ATOM 1583 C C . ARG A 1 205 ? -11.384 -9.738 -5.944 1.00 96.69 205 ARG A C 1
ATOM 1585 O O . ARG A 1 205 ? -10.291 -10.274 -5.778 1.00 96.69 205 ARG A O 1
ATOM 1592 N N . VAL A 1 206 ? -12.143 -9.974 -7.018 1.00 97.12 206 VAL A N 1
ATOM 1593 C CA . VAL A 1 206 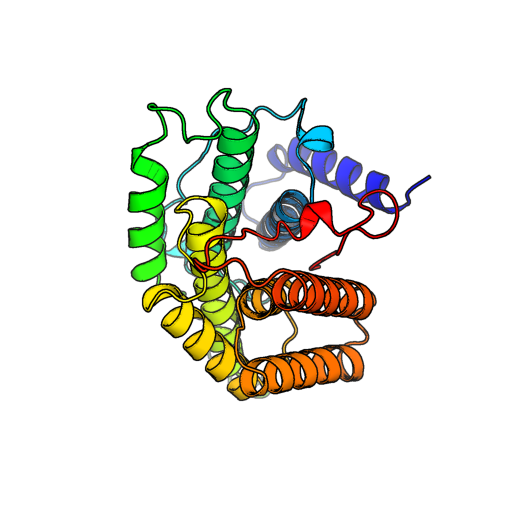? -11.752 -10.884 -8.109 1.00 97.12 206 VAL A CA 1
ATOM 1594 C C . VAL A 1 206 ? -10.437 -10.440 -8.753 1.00 97.12 206 VAL A C 1
ATOM 1596 O O . VAL A 1 206 ? -9.535 -11.261 -8.912 1.00 97.12 206 VAL A O 1
ATOM 1599 N N . ARG A 1 207 ? -10.281 -9.143 -9.052 1.00 97.00 207 ARG A N 1
ATOM 1600 C CA . ARG A 1 207 ? -9.034 -8.586 -9.613 1.00 97.00 207 ARG A CA 1
ATOM 1601 C C . ARG A 1 207 ? -7.832 -8.782 -8.684 1.00 97.00 207 ARG A C 1
ATOM 1603 O O . ARG A 1 207 ? -6.756 -9.159 -9.142 1.00 97.00 207 ARG A O 1
ATOM 1610 N N . ILE A 1 208 ? -8.010 -8.571 -7.376 1.00 97.19 208 ILE A N 1
ATOM 1611 C CA . ILE A 1 208 ? -6.961 -8.832 -6.378 1.00 97.19 208 ILE A CA 1
ATOM 1612 C C . ILE A 1 208 ? -6.590 -10.315 -6.344 1.00 97.19 208 ILE A C 1
ATOM 1614 O O . ILE A 1 208 ? -5.405 -10.640 -6.359 1.00 97.19 208 ILE A O 1
ATOM 1618 N N . LEU A 1 209 ? -7.575 -11.216 -6.300 1.00 96.00 209 LEU A N 1
ATOM 1619 C CA . LEU A 1 209 ? -7.314 -12.655 -6.246 1.00 96.00 209 LEU A CA 1
ATOM 1620 C C . LEU A 1 209 ? -6.578 -13.147 -7.497 1.00 96.00 209 LEU A C 1
ATOM 1622 O O . LEU A 1 209 ? -5.628 -13.911 -7.363 1.00 96.00 209 LEU A O 1
ATOM 1626 N N . ASP A 1 210 ? -6.935 -12.655 -8.686 1.00 95.31 210 ASP A N 1
ATOM 1627 C CA . ASP A 1 210 ? -6.207 -12.966 -9.922 1.00 95.31 210 ASP A CA 1
ATOM 1628 C C . ASP A 1 210 ? -4.740 -12.499 -9.856 1.00 95.31 210 ASP A C 1
ATOM 1630 O O . ASP A 1 210 ? -3.822 -13.259 -10.176 1.00 95.31 210 ASP A O 1
ATOM 1634 N N . ALA A 1 211 ? -4.487 -11.284 -9.359 1.00 94.31 211 ALA A N 1
ATOM 1635 C CA . ALA A 1 211 ? -3.129 -10.770 -9.183 1.00 94.31 211 ALA A CA 1
ATOM 1636 C C . ALA A 1 211 ? -2.308 -11.587 -8.166 1.00 94.31 211 ALA A C 1
ATOM 1638 O O . ALA A 1 211 ? -1.130 -11.878 -8.398 1.00 94.31 211 ALA A O 1
ATOM 1639 N N . VAL A 1 212 ? -2.926 -11.987 -7.051 1.00 92.94 212 VAL A N 1
ATOM 1640 C CA . VAL A 1 212 ? -2.310 -12.835 -6.017 1.00 92.94 212 VAL A CA 1
ATOM 1641 C C . VAL A 1 212 ? -1.997 -14.230 -6.569 1.00 92.94 212 VAL A C 1
ATOM 1643 O O . VAL A 1 212 ? -0.892 -14.739 -6.366 1.00 92.94 212 VAL A O 1
ATOM 1646 N N . ASP A 1 213 ? -2.913 -14.825 -7.333 1.00 91.69 213 ASP A N 1
ATOM 1647 C CA . ASP A 1 213 ? -2.724 -16.137 -7.954 1.00 91.69 213 ASP A CA 1
ATOM 1648 C C . ASP A 1 213 ? -1.596 -16.109 -9.000 1.00 91.69 213 ASP A C 1
ATOM 1650 O O . ASP A 1 213 ? -0.766 -17.025 -9.044 1.00 91.69 213 ASP A O 1
ATOM 1654 N N . LYS A 1 214 ? -1.515 -15.052 -9.822 1.00 91.00 214 LYS A N 1
ATOM 1655 C CA . LYS A 1 214 ? -0.402 -14.832 -10.766 1.00 91.00 214 LYS A CA 1
ATOM 1656 C C . LYS A 1 214 ? 0.932 -14.697 -10.034 1.00 91.00 214 LYS A C 1
ATOM 1658 O O . LYS A 1 214 ? 1.900 -15.374 -10.387 1.00 91.00 214 LYS A O 1
ATOM 1663 N N . MET A 1 215 ? 0.974 -13.898 -8.965 1.00 89.44 215 MET A N 1
ATOM 1664 C CA . MET A 1 215 ? 2.163 -13.742 -8.121 1.00 89.44 215 MET A CA 1
ATOM 1665 C C . MET A 1 215 ? 2.630 -15.089 -7.540 1.00 89.44 215 MET A C 1
ATOM 1667 O O . MET A 1 215 ? 3.823 -15.404 -7.584 1.00 89.44 215 MET A O 1
ATOM 1671 N N . GLN A 1 216 ? 1.708 -15.921 -7.045 1.00 85.56 216 GLN A N 1
ATOM 1672 C CA . GLN A 1 216 ? 2.035 -17.236 -6.490 1.00 85.56 216 GLN A CA 1
ATOM 1673 C C . GLN A 1 216 ? 2.571 -18.201 -7.557 1.00 85.56 216 GLN A C 1
ATOM 1675 O O . GLN A 1 216 ? 3.608 -18.838 -7.343 1.00 85.56 216 GLN A O 1
ATOM 1680 N N . LYS A 1 217 ? 1.898 -18.291 -8.712 1.00 83.12 217 LYS A N 1
ATOM 1681 C CA . LYS A 1 217 ? 2.260 -19.211 -9.805 1.00 83.12 217 LYS A CA 1
ATOM 1682 C C . LYS A 1 217 ? 3.630 -18.895 -10.400 1.00 83.12 217 LYS A C 1
ATOM 1684 O O . LYS A 1 217 ? 4.415 -19.810 -10.643 1.00 83.12 217 LYS A O 1
ATOM 1689 N N . GLU A 1 218 ? 3.933 -17.617 -10.606 1.00 75.56 218 GLU A N 1
ATOM 1690 C CA . GLU A 1 218 ? 5.124 -17.205 -11.356 1.00 75.56 218 GLU A CA 1
ATOM 1691 C C . GLU A 1 218 ? 6.364 -16.941 -10.506 1.00 75.56 218 GLU A C 1
ATOM 1693 O O . GLU A 1 218 ? 7.486 -16.967 -11.022 1.00 75.56 218 GLU A O 1
ATOM 1698 N N . ARG A 1 219 ? 6.190 -16.650 -9.213 1.00 65.31 219 ARG A N 1
ATOM 1699 C CA . ARG A 1 219 ? 7.311 -16.293 -8.332 1.00 65.31 219 ARG A CA 1
ATOM 1700 C C . ARG A 1 219 ? 7.519 -17.259 -7.176 1.00 65.31 219 ARG A C 1
ATOM 1702 O O . ARG A 1 219 ? 8.557 -17.168 -6.529 1.00 65.31 219 ARG A O 1
ATOM 1709 N N . ARG A 1 220 ? 6.590 -18.200 -6.934 1.00 64.38 220 ARG A N 1
ATOM 1710 C CA . ARG A 1 220 ? 6.655 -19.180 -5.829 1.00 64.38 220 ARG A CA 1
ATOM 1711 C C . ARG A 1 220 ? 7.004 -18.526 -4.486 1.00 64.38 220 ARG A C 1
ATOM 1713 O O . ARG A 1 220 ? 7.746 -19.087 -3.682 1.00 64.38 220 ARG A O 1
ATOM 1720 N N . ILE A 1 221 ? 6.500 -17.315 -4.258 1.00 65.06 221 ILE A N 1
ATOM 1721 C CA . ILE A 1 221 ? 6.766 -16.568 -3.031 1.00 65.06 221 ILE A CA 1
ATOM 1722 C C . ILE A 1 221 ? 6.009 -17.280 -1.907 1.00 65.06 221 ILE A C 1
ATOM 1724 O O . ILE A 1 221 ? 4.781 -17.234 -1.858 1.00 65.06 221 ILE A O 1
ATOM 1728 N N . GLY A 1 222 ? 6.739 -17.951 -1.011 1.00 64.12 222 GLY A N 1
ATOM 1729 C CA . GLY A 1 222 ? 6.156 -18.803 0.035 1.00 64.12 222 GLY A CA 1
ATOM 1730 C C . GLY A 1 222 ? 5.204 -18.076 0.993 1.00 64.12 222 GLY A C 1
ATOM 1731 O O . GLY A 1 222 ? 4.364 -18.708 1.622 1.00 64.12 222 GLY A O 1
ATOM 1732 N N . ASN A 1 223 ? 5.287 -16.745 1.063 1.00 72.31 223 ASN A N 1
ATOM 1733 C CA . ASN A 1 223 ? 4.449 -15.921 1.935 1.00 72.31 223 ASN A CA 1
ATOM 1734 C C . ASN A 1 223 ? 3.141 -15.451 1.280 1.00 72.31 223 ASN A C 1
ATOM 1736 O O . ASN A 1 223 ? 2.285 -14.902 1.972 1.00 72.31 223 ASN A O 1
ATOM 1740 N N . VAL A 1 224 ? 2.959 -15.656 -0.031 1.00 83.00 224 VAL A N 1
ATOM 1741 C CA . VAL A 1 224 ? 1.757 -15.189 -0.746 1.00 83.00 224 VAL A CA 1
ATOM 1742 C C . VAL A 1 224 ? 0.509 -15.927 -0.282 1.00 83.00 224 VAL A C 1
ATOM 1744 O O . VAL A 1 224 ? -0.541 -15.310 -0.155 1.00 83.00 224 VAL A O 1
ATOM 1747 N N . GLU A 1 225 ? 0.625 -17.210 0.062 1.00 84.00 225 GLU A N 1
ATOM 1748 C CA . GLU A 1 225 ? -0.493 -17.976 0.620 1.00 84.00 225 GLU A CA 1
ATOM 1749 C C . GLU A 1 225 ? -0.934 -17.423 1.983 1.00 84.00 225 GLU A C 1
ATOM 1751 O O . GLU A 1 225 ? -2.125 -17.236 2.228 1.00 84.00 225 GLU A O 1
ATOM 1756 N N . ILE A 1 226 ? 0.026 -17.075 2.850 1.00 84.38 226 ILE A N 1
ATOM 1757 C CA . ILE A 1 226 ? -0.264 -16.422 4.134 1.00 84.38 226 ILE A CA 1
ATOM 1758 C C . ILE A 1 226 ? -0.959 -15.082 3.877 1.00 84.38 226 ILE A C 1
ATOM 1760 O O . ILE A 1 226 ? -2.017 -14.827 4.441 1.00 84.38 226 ILE A O 1
ATOM 1764 N N . MET A 1 227 ? -0.410 -14.254 2.985 1.00 88.69 227 MET A N 1
ATOM 1765 C CA . MET A 1 227 ? -1.004 -12.971 2.609 1.00 88.69 227 MET A CA 1
ATOM 1766 C C . MET A 1 227 ? -2.444 -13.128 2.090 1.00 88.69 227 MET A C 1
ATOM 1768 O O . MET A 1 227 ? -3.332 -12.408 2.543 1.00 88.69 227 MET A O 1
ATOM 1772 N N . ARG A 1 228 ? -2.694 -14.094 1.197 1.00 91.44 228 ARG A N 1
ATOM 1773 C CA . ARG A 1 228 ? -4.020 -14.415 0.641 1.00 91.44 228 ARG A CA 1
ATOM 1774 C C . ARG A 1 228 ? -5.014 -14.774 1.743 1.00 91.44 228 ARG A C 1
ATOM 1776 O O . ARG A 1 228 ? -6.108 -14.221 1.780 1.00 91.44 228 ARG A O 1
ATOM 1783 N N . ASN A 1 229 ? -4.611 -15.632 2.679 1.00 89.56 229 ASN A N 1
ATOM 1784 C CA . ASN A 1 229 ? -5.454 -16.031 3.806 1.00 89.56 229 ASN A CA 1
ATOM 1785 C C . ASN A 1 229 ? -5.828 -14.838 4.697 1.00 89.56 229 ASN A C 1
ATOM 1787 O O . ASN A 1 229 ? -6.971 -14.742 5.149 1.00 89.56 229 ASN A O 1
ATOM 1791 N N . ILE A 1 230 ? -4.893 -13.912 4.930 1.00 89.44 230 ILE A N 1
ATOM 1792 C CA . ILE A 1 230 ? -5.159 -12.692 5.705 1.00 89.44 230 ILE A CA 1
ATOM 1793 C C . ILE A 1 230 ? -6.166 -11.808 4.968 1.00 89.44 230 ILE A C 1
ATOM 1795 O O . ILE A 1 230 ? -7.154 -11.400 5.573 1.00 89.44 230 ILE A O 1
ATOM 1799 N N . ILE A 1 231 ? -5.957 -11.566 3.670 1.00 92.50 231 ILE A N 1
ATOM 1800 C CA . ILE A 1 231 ? -6.855 -10.762 2.827 1.00 92.50 231 ILE A CA 1
ATOM 1801 C C . ILE A 1 231 ? -8.283 -11.318 2.871 1.00 92.50 231 ILE A C 1
ATOM 1803 O O . ILE A 1 231 ? -9.224 -10.598 3.199 1.00 92.50 231 ILE A O 1
ATOM 1807 N N . GLU A 1 232 ? -8.453 -12.617 2.618 1.00 92.88 232 GLU A N 1
ATOM 1808 C CA . GLU A 1 232 ? -9.775 -13.245 2.653 1.00 92.88 232 GLU A CA 1
ATOM 1809 C C . GLU A 1 232 ? -10.414 -13.185 4.045 1.00 92.88 232 GLU A C 1
ATOM 1811 O O . GLU A 1 232 ? -11.631 -13.049 4.165 1.00 92.88 232 GLU A O 1
ATOM 1816 N N . THR A 1 233 ? -9.614 -13.298 5.107 1.00 90.19 233 THR A N 1
ATOM 1817 C CA . THR A 1 233 ? -10.114 -13.190 6.484 1.00 90.19 233 THR A CA 1
ATOM 1818 C C . THR A 1 233 ? -10.595 -11.773 6.776 1.00 90.19 233 THR A C 1
ATOM 1820 O O . THR A 1 233 ? -11.669 -11.616 7.351 1.00 90.19 233 THR A O 1
ATOM 1823 N N . VAL A 1 234 ? -9.858 -10.748 6.338 1.00 89.31 234 VAL A N 1
ATOM 1824 C CA . VAL A 1 234 ? -10.272 -9.342 6.451 1.00 89.31 234 VAL A CA 1
ATOM 1825 C C . VAL A 1 234 ? -11.613 -9.133 5.748 1.00 89.31 234 VAL A C 1
ATOM 1827 O O . VAL A 1 234 ? -12.540 -8.620 6.369 1.00 89.31 234 VAL A O 1
ATOM 1830 N N . TRP A 1 235 ? -11.761 -9.601 4.505 1.00 91.81 235 TRP A N 1
ATOM 1831 C CA . TRP A 1 235 ? -13.021 -9.484 3.761 1.00 91.81 235 TRP A CA 1
ATOM 1832 C C . TRP A 1 235 ? -14.184 -10.184 4.464 1.00 91.81 235 TRP A C 1
ATOM 1834 O O . TRP A 1 235 ? -15.226 -9.569 4.672 1.00 91.81 235 TRP A O 1
ATOM 1844 N N . LYS A 1 236 ? -13.988 -11.424 4.933 1.00 90.38 236 LYS A N 1
ATOM 1845 C CA . LYS A 1 236 ? -15.011 -12.164 5.693 1.00 90.38 236 LYS A CA 1
ATOM 1846 C C . LYS A 1 236 ? -15.446 -11.414 6.953 1.00 90.38 236 LYS A C 1
ATOM 1848 O O . LYS A 1 236 ? -16.631 -11.386 7.261 1.00 90.38 236 LYS A O 1
ATOM 1853 N N . GLN A 1 237 ? -14.509 -10.814 7.687 1.00 85.69 237 GLN A N 1
ATOM 1854 C CA . GLN A 1 237 ? -14.824 -10.055 8.902 1.00 85.69 237 GLN A CA 1
ATOM 1855 C C . GLN A 1 237 ? -15.615 -8.780 8.598 1.00 85.69 237 GLN A C 1
ATOM 1857 O O . GLN A 1 237 ? -16.549 -8.459 9.330 1.00 85.69 237 GLN A O 1
ATOM 1862 N N . VAL A 1 238 ? -15.279 -8.080 7.510 1.00 84.00 238 VAL A N 1
ATOM 1863 C CA . VAL A 1 238 ? -16.051 -6.923 7.036 1.00 84.00 238 VAL A CA 1
ATOM 1864 C C . VAL A 1 238 ? -17.474 -7.342 6.644 1.00 84.00 238 VAL A C 1
ATOM 1866 O O . VAL A 1 238 ? -18.431 -6.691 7.058 1.00 84.00 238 VAL A O 1
ATOM 1869 N N . ASP A 1 239 ? -17.624 -8.451 5.918 1.00 85.56 239 ASP A N 1
ATOM 1870 C CA . ASP A 1 239 ? -18.920 -8.918 5.407 1.00 85.56 239 ASP A CA 1
ATOM 1871 C C . ASP A 1 239 ? -19.846 -9.454 6.514 1.00 85.56 239 ASP A C 1
ATOM 1873 O O . ASP A 1 239 ? -21.061 -9.268 6.453 1.00 85.56 239 ASP A O 1
ATOM 1877 N N . LEU A 1 240 ? -19.292 -10.110 7.542 1.00 84.50 240 LEU A N 1
ATOM 1878 C CA . LEU A 1 240 ? -20.055 -10.648 8.679 1.00 84.50 240 LEU A CA 1
ATOM 1879 C C . LEU A 1 240 ? -20.501 -9.572 9.675 1.00 84.50 240 LEU A C 1
ATOM 1881 O O . LEU A 1 240 ? -21.469 -9.772 10.412 1.00 84.50 240 LEU A O 1
ATOM 1885 N N . HIS A 1 241 ? -19.809 -8.437 9.700 1.00 73.88 241 HIS A N 1
ATOM 1886 C CA . HIS A 1 241 ? -20.108 -7.319 10.583 1.00 73.88 241 HIS A CA 1
ATOM 1887 C C . HIS A 1 241 ? -20.362 -6.044 9.768 1.00 73.88 241 HIS A C 1
ATOM 1889 O O . HIS A 1 241 ? -19.585 -5.086 9.875 1.00 73.88 241 HIS A O 1
ATOM 1895 N N . PRO A 1 242 ? -21.461 -5.988 8.985 1.00 62.50 242 PRO A N 1
ATOM 1896 C CA . PRO A 1 242 ? -21.859 -4.782 8.279 1.00 62.50 242 PRO 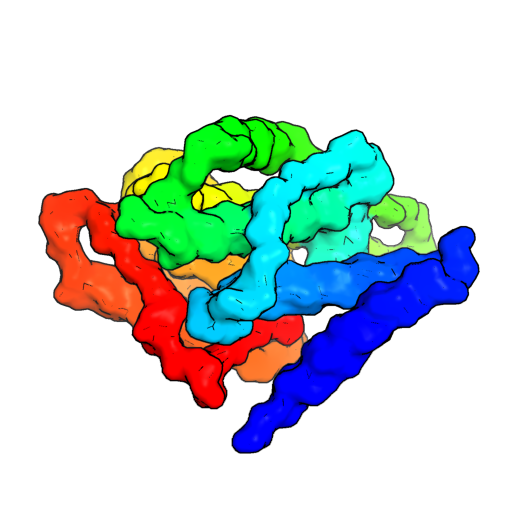A CA 1
ATOM 1897 C C . PRO A 1 242 ? -22.280 -3.743 9.321 1.00 62.50 242 PRO A C 1
ATOM 1899 O O . PRO A 1 242 ? -23.427 -3.671 9.758 1.00 62.50 242 PRO A O 1
ATOM 1902 N N . CYS A 1 243 ? -21.313 -2.968 9.806 1.00 54.88 243 CYS A N 1
ATOM 1903 C CA . CYS A 1 243 ? -21.577 -1.884 10.730 1.00 54.88 243 CYS A CA 1
ATOM 1904 C C . CYS A 1 243 ? -22.478 -0.871 10.005 1.00 54.88 243 CYS A C 1
ATOM 1906 O O . CYS A 1 243 ? -22.129 -0.462 8.894 1.00 54.88 243 CYS A O 1
ATOM 1908 N N . PRO A 1 244 ? -23.595 -0.419 10.602 1.00 50.22 244 PRO A N 1
ATOM 1909 C CA . PRO A 1 244 ? -24.560 0.462 9.938 1.00 50.22 244 PRO A CA 1
ATOM 1910 C C . PRO A 1 244 ? -24.016 1.852 9.539 1.00 50.22 244 PRO A C 1
ATOM 1912 O O . PRO A 1 244 ? -24.784 2.686 9.070 1.00 50.22 244 PRO A O 1
ATOM 1915 N N . GLN A 1 245 ? -22.715 2.125 9.716 1.00 45.34 245 GLN A N 1
ATOM 1916 C CA . GLN A 1 245 ? -22.070 3.416 9.440 1.00 45.34 245 GLN A CA 1
ATOM 1917 C C . GLN A 1 245 ? -20.657 3.308 8.823 1.00 45.34 245 GLN A C 1
ATOM 1919 O O . GLN A 1 245 ? -19.876 4.244 8.944 1.00 45.34 245 GLN A O 1
ATOM 1924 N N . GLY A 1 246 ? -20.270 2.184 8.196 1.00 47.19 246 GLY A N 1
ATOM 1925 C CA . GLY A 1 246 ? -18.988 2.096 7.453 1.00 47.19 246 GLY A CA 1
ATOM 1926 C C . GLY A 1 246 ? -17.716 2.292 8.300 1.00 47.19 246 GLY A C 1
ATOM 1927 O O . GLY A 1 246 ? -16.613 2.434 7.778 1.00 47.19 246 GLY A O 1
ATOM 1928 N N . GLN A 1 247 ? -17.859 2.299 9.627 1.00 46.12 247 GLN A N 1
ATOM 1929 C CA . GLN A 1 247 ? -16.841 2.785 10.557 1.00 46.12 247 GLN A CA 1
ATOM 1930 C C . GLN A 1 247 ? -16.005 1.664 11.181 1.00 46.12 247 GLN A C 1
ATOM 1932 O O . GLN A 1 247 ? -15.089 1.932 11.962 1.00 46.12 247 GLN A O 1
ATOM 1937 N N . MET A 1 248 ? -16.295 0.399 10.852 1.00 52.25 248 MET A N 1
ATOM 1938 C CA . MET A 1 248 ? -15.573 -0.718 11.445 1.00 52.25 248 MET A CA 1
ATOM 1939 C C . MET A 1 248 ? -14.167 -0.819 10.852 1.00 52.25 248 MET A C 1
ATOM 1941 O O . MET A 1 248 ? -13.950 -1.192 9.698 1.00 52.25 248 MET A O 1
ATOM 1945 N N . ARG A 1 249 ? -13.186 -0.460 11.678 1.00 63.91 249 ARG A N 1
ATOM 1946 C CA . ARG A 1 249 ? -11.771 -0.680 11.410 1.00 63.91 249 ARG A CA 1
ATOM 1947 C C . ARG A 1 249 ? -11.436 -2.132 11.717 1.00 63.91 249 ARG A C 1
ATOM 1949 O O . ARG A 1 249 ? -11.240 -2.482 12.876 1.00 63.91 249 ARG A O 1
ATOM 1956 N N . VAL A 1 250 ? -11.360 -2.969 10.687 1.00 68.12 250 VAL A N 1
ATOM 1957 C CA . VAL A 1 250 ? -10.776 -4.302 10.836 1.00 68.12 250 VAL A CA 1
ATOM 1958 C C . VAL A 1 250 ? -9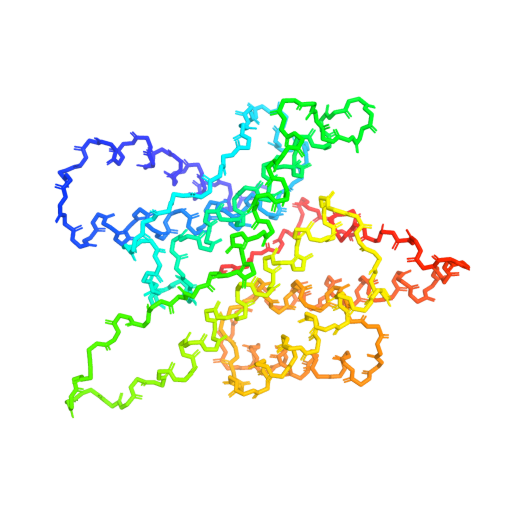.261 -4.140 10.895 1.00 68.12 250 VAL A C 1
ATOM 1960 O O . VAL A 1 250 ? -8.612 -3.878 9.884 1.00 68.12 250 VAL A O 1
ATOM 1963 N N . ASP A 1 251 ? -8.691 -4.245 12.095 1.00 76.31 251 ASP A N 1
ATOM 1964 C CA . ASP A 1 251 ? -7.243 -4.344 12.245 1.00 76.31 251 ASP A CA 1
ATOM 1965 C C . ASP A 1 251 ? -6.809 -5.749 11.833 1.00 76.31 251 ASP A C 1
ATOM 1967 O O . ASP A 1 251 ? -6.960 -6.707 12.595 1.00 76.31 251 ASP A O 1
ATOM 1971 N N . TRP A 1 252 ? -6.267 -5.879 10.623 1.00 79.69 252 TRP A N 1
ATOM 1972 C CA . TRP A 1 252 ? -5.789 -7.159 10.112 1.00 79.69 252 TRP A CA 1
ATOM 1973 C C . TRP A 1 252 ? -4.764 -7.809 11.052 1.00 79.69 252 TRP A C 1
ATOM 1975 O O . TRP A 1 252 ? -4.725 -9.033 11.133 1.00 79.69 252 TRP A O 1
ATOM 1985 N N . LYS A 1 253 ? -3.993 -7.029 11.827 1.00 76.19 253 LYS A N 1
ATOM 1986 C CA . LYS A 1 253 ? -3.022 -7.569 12.792 1.00 76.19 253 LYS A CA 1
ATOM 1987 C C . LYS A 1 253 ? -3.700 -8.318 13.936 1.00 76.19 253 LYS A C 1
ATOM 1989 O O . LYS A 1 253 ? -3.131 -9.272 14.453 1.00 76.19 253 LYS A O 1
ATOM 1994 N N . SER A 1 254 ? -4.920 -7.924 14.303 1.00 74.88 254 SER A N 1
ATOM 1995 C CA . SER A 1 254 ? -5.710 -8.609 15.333 1.00 74.88 254 SER A CA 1
ATOM 1996 C C . SER A 1 254 ? -6.295 -9.944 14.855 1.00 74.88 254 SER A C 1
ATOM 1998 O O . SER A 1 254 ? -6.621 -10.804 15.670 1.00 74.88 254 SER A O 1
ATOM 2000 N N . LEU A 1 255 ? -6.403 -10.135 13.536 1.00 71.25 255 LEU A N 1
ATOM 2001 C CA . LEU A 1 255 ? -6.986 -11.328 12.918 1.00 71.25 255 LEU A CA 1
ATOM 2002 C C . LEU A 1 255 ? -5.969 -12.447 12.686 1.00 71.25 255 LEU A C 1
ATOM 2004 O O . LEU A 1 255 ? -6.344 -13.568 12.341 1.00 71.25 255 LEU A O 1
ATOM 2008 N N . VAL A 1 256 ? -4.683 -12.150 12.853 1.00 68.62 256 VAL A N 1
ATOM 2009 C CA . VAL A 1 256 ? -3.590 -13.065 12.540 1.00 68.62 256 VAL A CA 1
ATOM 2010 C C . VAL A 1 256 ? -2.950 -13.551 13.826 1.00 68.62 256 VAL A C 1
ATOM 2012 O O . VAL A 1 256 ? -2.628 -12.775 14.721 1.00 68.62 256 VAL A O 1
ATOM 2015 N N . ASN A 1 257 ? -2.708 -14.860 13.916 1.00 67.25 257 ASN A N 1
ATOM 2016 C CA . ASN A 1 257 ? -1.862 -15.389 14.976 1.00 67.25 257 ASN A CA 1
ATOM 2017 C C . ASN A 1 257 ? -0.399 -15.018 14.685 1.00 67.25 257 ASN A C 1
ATOM 2019 O O . ASN A 1 257 ? 0.337 -15.757 14.022 1.00 67.25 257 ASN A O 1
ATOM 2023 N N . MET A 1 258 ? 0.013 -13.869 15.214 1.00 65.56 258 MET A N 1
ATOM 2024 C CA . MET A 1 258 ? 1.339 -13.285 15.010 1.00 65.56 258 MET A CA 1
ATOM 2025 C C . MET A 1 258 ? 2.481 -14.122 15.609 1.00 65.56 258 MET A C 1
ATOM 2027 O O . MET A 1 258 ? 3.640 -13.891 15.284 1.00 65.56 258 MET A O 1
ATOM 2031 N N . GLU A 1 259 ? 2.196 -15.132 16.438 1.00 56.59 259 GLU A N 1
ATOM 2032 C CA . GLU A 1 259 ? 3.220 -16.059 16.940 1.00 56.59 259 GLU A CA 1
ATOM 2033 C C . GLU A 1 259 ? 3.551 -17.180 15.944 1.00 56.59 259 GLU A C 1
ATOM 2035 O O . GLU A 1 259 ? 4.625 -17.784 16.021 1.00 56.59 259 GLU A O 1
ATOM 2040 N N . ARG A 1 260 ? 2.636 -17.477 15.010 1.00 59.03 260 ARG A N 1
ATOM 2041 C CA . ARG A 1 260 ? 2.751 -18.608 14.073 1.00 59.03 260 ARG A CA 1
ATOM 2042 C C . ARG A 1 260 ? 2.812 -18.196 12.602 1.00 59.03 260 ARG A C 1
ATOM 2044 O O . ARG A 1 260 ? 3.407 -18.931 11.821 1.00 59.03 260 ARG A O 1
ATOM 2051 N N . GLN A 1 261 ? 2.213 -17.066 12.217 1.00 61.50 261 GLN A N 1
ATOM 2052 C CA . GLN A 1 261 ? 2.008 -16.681 10.812 1.00 61.50 261 GLN A CA 1
ATOM 2053 C C . GLN A 1 261 ? 2.202 -15.171 10.584 1.00 61.50 261 GLN A C 1
ATOM 2055 O O . GLN A 1 261 ? 1.291 -14.480 10.142 1.00 61.50 261 GLN A O 1
ATOM 2060 N N . ILE A 1 262 ? 3.392 -14.638 10.878 1.00 64.31 262 ILE A N 1
ATOM 2061 C CA . ILE A 1 262 ? 3.720 -13.249 10.507 1.00 64.31 262 ILE A CA 1
ATOM 2062 C C . ILE A 1 262 ? 3.862 -13.184 8.979 1.00 64.31 262 ILE A C 1
ATOM 2064 O O . ILE A 1 262 ? 4.732 -13.883 8.446 1.00 64.31 262 ILE A O 1
ATOM 2068 N N . PRO A 1 263 ? 3.072 -12.364 8.262 1.00 66.00 263 PRO A N 1
ATOM 2069 C CA . PRO A 1 263 ? 3.292 -12.181 6.838 1.00 66.00 263 PRO A CA 1
ATOM 2070 C C . PRO A 1 263 ? 4.643 -11.493 6.621 1.00 66.00 263 PRO A C 1
ATOM 2072 O O . PRO A 1 263 ? 4.899 -10.398 7.132 1.00 66.00 263 PRO A O 1
ATOM 2075 N N . SER A 1 264 ? 5.517 -12.150 5.861 1.00 73.44 264 SER A N 1
ATOM 2076 C CA . SER A 1 264 ? 6.705 -11.511 5.303 1.00 73.44 264 SER A CA 1
ATOM 2077 C C . SER A 1 264 ? 6.349 -10.977 3.925 1.00 73.44 264 SER A C 1
ATOM 2079 O O . SER A 1 264 ? 6.018 -11.739 3.018 1.00 73.44 264 SER A O 1
ATOM 2081 N N . PHE A 1 265 ? 6.422 -9.657 3.779 1.00 75.44 265 PHE A N 1
ATOM 2082 C CA . PHE A 1 265 ? 6.228 -8.968 2.502 1.00 75.44 265 PHE A CA 1
ATOM 2083 C C . PHE A 1 265 ? 7.541 -8.775 1.733 1.00 75.44 265 PHE A C 1
ATOM 2085 O O . PHE A 1 265 ? 7.687 -7.855 0.924 1.00 75.44 265 PHE A O 1
ATOM 2092 N N . ILE A 1 266 ? 8.494 -9.649 2.041 1.00 61.75 266 ILE A N 1
ATOM 2093 C CA . ILE A 1 266 ? 9.849 -9.705 1.522 1.00 61.75 266 ILE A CA 1
ATOM 2094 C C . ILE A 1 266 ? 10.069 -11.079 0.903 1.00 61.75 266 ILE A C 1
ATOM 2096 O O . ILE A 1 266 ? 9.516 -12.058 1.474 1.00 61.75 266 ILE A O 1
#

Organism: NCBI:txid353542

Foldseek 3Di:
DDPVVVVLVVLVVCVVCLVVDDPDDPVSVVSVLVSLLQVLLVLVLDDLVVCVPPPDDQDQFDPDLQQLEQDQVNLAGVNLSSLSSNLSNQLSCLVPDPVSAGDPVCVCVLVVSLVCLVPRHHDYPDDPDVPDPDPPVLLSRLSHVLSSLLSNLSSCVRHVVHFLPDPVNVVSLVSNLVSLVVNVADQFLSSLLSSLLSDDDPVSVVSSVNNLVSNCVPPVPVLSVLSVVLSVQSNVVCVVCVDVPSNDRDPSSVVDPSVPRRRDSD

Secondary structure (DSSP, 8-state):
--THHHHHHHHHHHHHHGGGS-TT-HHHHHHHHHHHHHHHHHHHH--HHHHTT------PPP--HHHHBEETTTTEEHHHHHHHHHHHHHHHHHHHSTTSS--GGGTTHHHHHHHHHHH-PPBP-----TTS----HHHHHHHHHHHHHHHHHHHHHHTS---TTSHHHHHHHHHHHHHHHHHSS---HHHHHHHHTT--SHHHHHHHHHHHHHHHHHH--TTHHHHHHHHHHHHHHHHH---TTS-----GGGGS-TTT-PPP--

Radius of gyration: 18.51 Å; chains: 1; bounding box: 59×40×52 Å

InterPro domains:
  IPR021858 Fungal transcription factor [PF11951] (6-258)

Sequence (266 aa):
MSFNSKHLVAAKVFCAQAKEFPTGGHTTYFLTTWLAYHQVLADFSYTPELHKHLKTTPQLPILDLQNRVIIGSLGCSMQVLQCISCVNQLTHTILQSPCGTIPAEFASIPQVLQIQLENLQQISGVVEDTASGRVDEARIINTAELYRLATLIYLHRSVLTTPSDSGIMKDLVSRSLHIIEEIGVCTSPWPIFMAACEVIGDDQRVRILDAVDKMQKERRIGNVEIMRNIIETVWKQVDLHPCPQGQMRVDWKSLVNMERQIPSFI

pLDDT: mean 81.95, std 17.18, range [30.12, 98.69]